Protein AF-0000000080182925 (afdb_homodimer)

Solvent-accessible surface area (backbone atoms only — not comparable to full-atom values): 15993 Å² total; per-residue (Å²): 130,70,78,64,59,47,39,26,53,40,79,43,58,38,89,81,46,64,76,36,62,42,61,90,81,37,83,62,33,29,35,32,77,68,40,35,39,74,90,72,27,29,39,31,33,35,39,37,36,40,54,67,41,69,50,76,51,30,37,26,68,23,38,37,36,37,39,26,68,35,43,28,32,33,37,71,89,51,88,64,70,47,32,54,59,13,38,37,39,31,37,54,72,23,68,52,29,46,32,24,72,27,58,24,34,32,42,34,47,33,31,45,35,41,36,28,52,48,97,84,67,44,77,75,44,74,47,36,58,64,53,50,52,49,50,51,50,52,50,22,62,76,66,75,43,84,75,76,68,47,68,55,65,72,96,131,71,78,63,58,48,38,27,53,39,79,44,58,40,90,80,46,63,75,36,60,41,59,91,80,36,84,61,32,31,34,33,77,67,40,34,40,74,89,72,26,29,41,32,33,34,38,36,36,41,54,68,40,68,51,76,52,30,36,25,67,22,38,37,38,36,39,25,68,34,43,28,30,33,37,73,89,51,86,64,70,46,32,55,60,14,37,37,41,32,39,55,73,23,67,52,30,45,33,23,72,26,59,23,34,34,42,34,47,33,30,47,35,40,37,28,51,48,98,83,66,43,78,74,44,73,45,35,55,65,54,50,52,49,50,52,51,52,50,22,62,75,65,74,43,85,74,78,69,47,70,56,65,74,93

Organism: NCBI:txid722731

Nearest PDB structures (foldseek):
  3ebr-assembly1_A  TM=9.342E-01  e=2.924E-18  Cupriavidus pinatubonensis JMP134
  3cjx-assembly1_A  TM=8.892E-01  e=1.256E-11  Cupriavidus pinatubonensis JMP134
  5bpx-assembly1_A  TM=8.531E-01  e=3.470E-12  Alcaligenes sp.
  3cjx-assembly11_B  TM=8.805E-01  e=3.674E-10  Cupriavidus pinatubonensis JMP134
  3jzv-assembly1_A  TM=5.643E-01  e=6.334E-05  Rhodospirillum rubrum ATCC 11170

Foldseek 3Di:
DPQCVQLPDDDDDPVLFDWFAPPPQDRQKTKTWAAAAPVQQKTKIKMKGAAFDKGAKWAAQAKKKKAWCAAWKDWPVDDDIDGHGDMDIDGGGDITMIHGHHGTMIIMIGTGKIFDADPVRDGPDIDTRVVVVVRQVVVCVVVVHDDDDRHDSRD/DPQCVQLPDDDDDPVLFDWFAPPPQDRQKTKTWAAAAPVQQKTKIKMKGAAFDKGAKWAAQAKKKKAWCAAWKDWPVDDDIDGHGDMDIDGGGDITMIHGHHGTMIIMIGTGKIFDADPVRHGPDIGTRVVVVVRQVVVCVVVVHDDDDRHDSRD

Secondary structure (DSSP, 8-state):
--GGGGGSEEEE-GGGSPPEE-TTT-SSEEEEEEEEETTTTEEEEEEEE-TT-BPPPEEESS-EEEEEEESEEEETT-S--EETT-EEEEPTT-EE-EEESSSEEEEEEEES-EEEE-TT--EEEEE-HHHHHHHHHHHHHHTTPPPP-TT----/--GGGGGSEEEE-GGGSPPEE-TTT-SSEEEEEEEEETTTTEEEEEEEE-TT-BPPPEEESS-EEEEEEESEEEETT-S--EETT-EEEEPTT-EE-EEESSSEEEEEEEES-EEEE-TT--EEEEE-HHHHHHHHHHHHHHTTPPPP-TT----

InterPro domains:
  IPR011051 RmlC-like cupin domain superfamily [SSF51182] (6-136)
  IPR014710 RmlC-like jelly roll fold [G3DSA:2.60.120.10] (2-155)
  IPR025979 ChrR-like cupin domain [PF12973] (15-112)

Sequence (310 aa):
MQVLQELDVNYMKGADNPWIPFTPLTDEVFLKYWKIDPVRAEIIVSMKFNAGLVLPAHYHTGIVVGHTVSGAWRYQENDWISRAGDTVYEVAGSSHTPESLEETEVFFFLVGELLFLDQDNKILWQENHKTSVDRYSAYCAANGITPRDLTSWDAMQVLQELDVNYMKGADNPWIPFTPLTDEVFLKYWKIDPVRAEIIVSMKFNAGLVLPAHYHTGIVVGHTVSGAWRYQENDWISRAGDTVYEVAGSSHTPESLEETEVFFFLVGELLFLDQDNKILWQENHKTSVDRYSAYCAANGITPRDLTSWDA

Radius of gyration: 19.36 Å; Cα contacts (8 Å, |Δi|>4): 756; chains: 2; bounding box: 50×58×42 Å

pLDDT: mean 93.5, std 11.25, range [30.59, 98.94]

Structure (mmCIF, N/CA/C/O backbone):
data_AF-0000000080182925-model_v1
#
loop_
_entity.id
_entity.type
_entity.pdbx_description
1 polymer "2,4'-dihydroxyacetophenone dioxygenase"
#
loop_
_atom_site.group_PDB
_atom_site.id
_atom_site.type_symbol
_atom_site.label_atom_id
_atom_site.label_alt_id
_atom_site.label_comp_id
_atom_site.label_asym_id
_atom_site.label_entity_id
_atom_site.label_seq_id
_atom_site.pdbx_PDB_ins_code
_atom_site.Cartn_x
_atom_site.Cartn_y
_atom_site.Cartn_z
_atom_site.occupancy
_atom_site.B_iso_or_equiv
_atom_site.auth_seq_id
_atom_site.auth_comp_id
_atom_site.auth_asym_id
_atom_site.auth_atom_id
_atom_site.pdbx_PDB_model_num
ATOM 1 N N . MET A 1 1 ? -18.469 -25.594 6.633 1 30.59 1 MET A N 1
ATOM 2 C CA . MET A 1 1 ? -17.188 -24.891 6.547 1 30.59 1 MET A CA 1
ATOM 3 C C . MET A 1 1 ? -17.312 -23.656 5.652 1 30.59 1 MET A C 1
ATOM 5 O O . MET A 1 1 ? -16.312 -23.156 5.137 1 30.59 1 MET A O 1
ATOM 9 N N . GLN A 1 2 ? -18.453 -23.328 5.223 1 42.03 2 GLN A N 1
ATOM 10 C CA . GLN A 1 2 ? -18.922 -22.297 4.309 1 42.03 2 GLN A CA 1
ATOM 11 C C . GLN A 1 2 ? -18.656 -20.906 4.875 1 42.03 2 GLN A C 1
ATOM 13 O O . GLN A 1 2 ? -18.406 -19.953 4.125 1 42.03 2 GLN A O 1
ATOM 18 N N . VAL A 1 3 ? -18.875 -20.781 6.082 1 45.16 3 VAL A N 1
ATOM 19 C CA . VAL A 1 3 ? -19.062 -19.578 6.871 1 45.16 3 VAL A CA 1
ATOM 20 C C . VAL A 1 3 ? -17.781 -18.75 6.863 1 45.16 3 VAL A C 1
ATOM 22 O O . VAL A 1 3 ? -17.828 -17.516 6.867 1 45.16 3 VAL A O 1
ATOM 25 N N . LEU A 1 4 ? -16.531 -19.359 6.848 1 47.81 4 LEU A N 1
ATOM 26 C CA . LEU A 1 4 ? -15.211 -18.781 7.039 1 47.81 4 LEU A CA 1
ATOM 27 C C . LEU A 1 4 ? -14.695 -18.172 5.738 1 47.81 4 LEU A C 1
ATOM 29 O O . LEU A 1 4 ? -13.703 -17.438 5.742 1 47.81 4 LEU A O 1
ATOM 33 N N . GLN A 1 5 ? -15.273 -18.688 4.688 1 53.47 5 GLN A N 1
ATOM 34 C CA . GLN A 1 5 ? -14.805 -18.281 3.369 1 53.47 5 GLN A CA 1
ATOM 35 C C . GLN A 1 5 ? -14.961 -16.766 3.174 1 53.47 5 GLN A C 1
ATOM 37 O O . GLN A 1 5 ? -14.117 -16.125 2.545 1 53.47 5 GLN A O 1
ATOM 42 N N . GLU A 1 6 ? -16.109 -16.281 3.807 1 54.44 6 GLU A N 1
ATOM 43 C CA . GLU A 1 6 ? -16.484 -14.891 3.615 1 54.44 6 GLU A CA 1
ATOM 44 C C . GLU A 1 6 ? -15.484 -13.938 4.254 1 54.44 6 GLU A C 1
ATOM 46 O O . GLU A 1 6 ? -15.367 -12.781 3.85 1 54.44 6 GLU A O 1
ATOM 51 N N . LEU A 1 7 ? -14.625 -14.523 5.035 1 62.09 7 LEU A N 1
ATOM 52 C CA . LEU A 1 7 ? -13.719 -13.648 5.773 1 62.09 7 LEU A CA 1
ATOM 53 C C . LEU A 1 7 ? -12.359 -13.57 5.086 1 62.09 7 LEU A C 1
ATOM 55 O O . LEU A 1 7 ? -11.508 -12.773 5.477 1 62.09 7 LEU A O 1
ATOM 59 N N . ASP A 1 8 ? -12.367 -14.203 3.98 1 81.31 8 ASP A N 1
ATOM 60 C CA . ASP A 1 8 ? -11.023 -14.43 3.467 1 81.31 8 ASP A CA 1
ATOM 61 C C . ASP A 1 8 ? -10.508 -13.211 2.707 1 81.31 8 ASP A C 1
ATOM 63 O O . ASP A 1 8 ? -9.336 -12.852 2.818 1 81.31 8 ASP A O 1
ATOM 67 N N . VAL A 1 9 ? -11.477 -12.539 2.057 1 90.5 9 VAL A N 1
ATOM 68 C CA . VAL A 1 9 ? -11.062 -11.391 1.259 1 90.5 9 VAL A CA 1
ATOM 69 C C . VAL A 1 9 ? -12.062 -10.25 1.438 1 90.5 9 VAL A C 1
ATOM 71 O O . VAL A 1 9 ? -13.266 -10.438 1.264 1 90.5 9 VAL A O 1
ATOM 74 N N . ASN A 1 10 ? -11.617 -9.172 1.868 1 93.31 10 ASN A N 1
ATOM 75 C CA . ASN A 1 10 ? -12.391 -7.934 1.885 1 93.31 10 ASN A CA 1
ATOM 76 C C . ASN A 1 10 ? -12.117 -7.086 0.645 1 93.31 10 ASN A C 1
ATOM 78 O O . ASN A 1 10 ? -11.016 -6.562 0.473 1 93.31 10 ASN A O 1
ATOM 82 N N . TYR A 1 11 ? -13.141 -7.078 -0.196 1 95.31 11 TYR A N 1
ATOM 83 C CA . TYR A 1 11 ? -13.078 -6.203 -1.364 1 95.31 11 TYR A CA 1
ATOM 84 C C . TYR A 1 11 ? -13.75 -4.863 -1.081 1 95.31 11 TYR A C 1
ATOM 86 O O . TYR A 1 11 ? -14.859 -4.82 -0.555 1 95.31 11 TYR A O 1
ATOM 94 N N . MET A 1 12 ? -13.078 -3.779 -1.455 1 96.44 12 MET A N 1
ATOM 95 C CA . MET A 1 12 ? -13.602 -2.432 -1.254 1 96.44 12 MET A CA 1
ATOM 96 C C . MET A 1 12 ? -13.523 -1.621 -2.545 1 96.44 12 MET A C 1
ATOM 98 O O . MET A 1 12 ? -12.438 -1.299 -3.018 1 96.44 12 MET A O 1
ATOM 102 N N . LYS A 1 13 ? -14.688 -1.28 -3.016 1 97.19 13 LYS A N 1
ATOM 103 C CA . LYS A 1 13 ? -14.812 -0.526 -4.258 1 97.19 13 LYS A CA 1
ATOM 104 C C . LYS A 1 13 ? -14.523 0.956 -4.035 1 97.19 13 LYS A C 1
ATOM 106 O O . LYS A 1 13 ? -15.133 1.588 -3.172 1 97.19 13 LYS A O 1
ATOM 111 N N . GLY A 1 14 ? -13.578 1.498 -4.879 1 96.88 14 GLY A N 1
ATOM 112 C CA . GLY A 1 14 ? -13.18 2.889 -4.723 1 96.88 14 GLY A CA 1
ATOM 113 C C . GLY A 1 14 ? -14.328 3.861 -4.91 1 96.88 14 GLY A C 1
ATOM 114 O O . GLY A 1 14 ? -14.477 4.809 -4.133 1 96.88 14 GLY A O 1
ATOM 115 N N . ALA A 1 15 ? -15.086 3.594 -5.832 1 95 15 ALA A N 1
ATOM 116 C CA . ALA A 1 15 ? -16.172 4.512 -6.18 1 95 15 ALA A CA 1
ATOM 117 C C . ALA A 1 15 ? -17.219 4.562 -5.078 1 95 15 ALA A C 1
ATOM 119 O O . ALA A 1 15 ? -17.938 5.562 -4.938 1 95 15 ALA A O 1
ATOM 120 N N . ASP A 1 16 ? -17.359 3.545 -4.262 1 93.81 16 ASP A N 1
ATOM 121 C CA . ASP A 1 16 ? -18.359 3.473 -3.201 1 93.81 16 ASP A CA 1
ATOM 122 C C . ASP A 1 16 ? -17.797 4.035 -1.892 1 93.81 16 ASP A C 1
ATOM 124 O O . ASP A 1 16 ? -18.531 4.164 -0.909 1 93.81 16 ASP A O 1
ATOM 128 N N . ASN A 1 17 ? -16.562 4.266 -1.85 1 95.88 17 ASN A N 1
ATOM 129 C CA . ASN A 1 17 ? -15.898 4.801 -0.67 1 95.88 17 ASN A CA 1
ATOM 130 C C . ASN A 1 17 ? -15.664 6.305 -0.795 1 95.88 17 ASN A C 1
ATOM 132 O O . ASN A 1 17 ? -15.039 6.762 -1.755 1 95.88 17 ASN A O 1
ATOM 136 N N . PRO A 1 18 ? -16.188 7.031 0.161 1 97.44 18 PRO A N 1
ATOM 137 C CA . PRO A 1 18 ? -16.125 8.484 -0.01 1 97.44 18 PRO A CA 1
ATOM 138 C C . PRO A 1 18 ? -14.742 9.055 0.253 1 97.44 18 PRO A C 1
ATOM 140 O O . PRO A 1 18 ? -14 8.523 1.084 1 97.44 18 PRO A O 1
ATOM 143 N N . TRP A 1 19 ? -14.414 10.117 -0.46 1 98.31 19 TRP A N 1
ATOM 144 C CA . TRP A 1 19 ? -13.328 11.023 -0.072 1 98.31 19 TRP A CA 1
ATOM 145 C C . TRP A 1 19 ? -13.773 11.953 1.048 1 98.31 19 TRP A C 1
ATOM 147 O O . TRP A 1 19 ? -14.781 12.664 0.913 1 98.31 19 TRP A O 1
ATOM 157 N N . ILE A 1 20 ? -12.992 11.992 2.064 1 98.38 20 ILE A N 1
ATOM 158 C CA . ILE A 1 20 ? -13.344 12.719 3.277 1 98.38 20 ILE A CA 1
ATOM 159 C C . ILE A 1 20 ? -12.32 13.828 3.521 1 98.38 20 ILE A C 1
ATOM 161 O O . ILE A 1 20 ? -11.117 13.578 3.551 1 98.38 20 ILE A O 1
ATOM 165 N N . PRO A 1 21 ? -12.844 15.023 3.787 1 98.06 21 PRO A N 1
ATOM 166 C CA . PRO A 1 21 ? -11.859 16.062 4.094 1 98.06 21 PRO A CA 1
ATOM 167 C C . PRO A 1 21 ? -11.07 15.773 5.367 1 98.06 21 PRO A C 1
ATOM 169 O O . PRO A 1 21 ? -11.633 15.25 6.34 1 98.06 21 PRO A O 1
ATOM 172 N N . PHE A 1 22 ? -9.789 16.156 5.293 1 97.62 22 PHE A N 1
ATOM 173 C CA . PHE A 1 22 ? -8.898 15.953 6.43 1 97.62 22 PHE A CA 1
ATOM 174 C C . PHE A 1 22 ? -9.125 17.016 7.496 1 97.62 22 PHE A C 1
ATOM 176 O O . PHE A 1 22 ? -8.172 17.656 7.957 1 97.62 22 PHE A O 1
ATOM 183 N N . THR A 1 23 ? -10.297 17.172 7.824 1 93.38 23 THR A N 1
ATOM 184 C CA . THR A 1 23 ? -10.656 18.125 8.859 1 93.38 23 THR A CA 1
ATOM 185 C C . THR A 1 23 ? -10.422 17.547 10.25 1 93.38 23 THR A C 1
ATOM 187 O O . THR A 1 23 ? -10.57 16.328 10.445 1 93.38 23 THR A O 1
ATOM 190 N N . PRO A 1 24 ? -10.07 18.391 11.25 1 90.25 24 PRO A N 1
ATOM 191 C CA . PRO A 1 24 ? -10.016 19.859 11.188 1 90.25 24 PRO A CA 1
ATOM 192 C C . PRO A 1 24 ? -8.672 20.375 10.703 1 90.25 24 PRO A C 1
ATOM 194 O O . PRO A 1 24 ? -8.438 21.594 10.703 1 90.25 24 PRO A O 1
ATOM 197 N N . LEU A 1 25 ? -7.82 19.516 10.281 1 90.94 25 LEU A N 1
ATOM 198 C CA . LEU A 1 25 ? -6.5 20 9.891 1 90.94 25 LEU A CA 1
ATOM 199 C C . LEU A 1 25 ? -6.586 20.875 8.633 1 90.94 25 LEU A C 1
ATOM 201 O O . LEU A 1 25 ? -6.004 21.953 8.586 1 90.94 25 LEU A O 1
ATOM 205 N N . THR A 1 26 ? -7.227 20.453 7.66 1 93.44 26 THR A N 1
ATOM 206 C CA . THR A 1 26 ? -7.406 21.188 6.414 1 93.44 26 THR A CA 1
ATOM 207 C C . THR A 1 26 ? -8.586 20.625 5.621 1 93.44 26 THR A C 1
ATOM 209 O O . THR A 1 26 ? -8.93 19.453 5.762 1 93.44 26 THR A O 1
ATOM 212 N N . ASP A 1 27 ? -9.156 21.453 4.723 1 94.5 27 ASP A N 1
ATOM 213 C CA . ASP A 1 27 ? -10.203 20.984 3.814 1 94.5 27 ASP A CA 1
ATOM 214 C C . ASP A 1 27 ? -9.664 20.844 2.393 1 94.5 27 ASP A C 1
ATOM 216 O O . ASP A 1 27 ? -10.445 20.703 1.443 1 94.5 27 ASP A O 1
ATOM 220 N N . GLU A 1 28 ? -8.367 20.844 2.281 1 96.06 28 GLU A N 1
ATOM 221 C CA . GLU A 1 28 ? -7.73 20.781 0.97 1 96.06 28 GLU A CA 1
ATOM 222 C C . GLU A 1 28 ? -7.059 19.422 0.753 1 96.06 28 GLU A C 1
ATOM 224 O O . GLU A 1 28 ? -6.426 19.203 -0.281 1 96.06 28 GLU A O 1
ATOM 229 N N . VAL A 1 29 ? -7.109 18.625 1.711 1 97.5 29 VAL A N 1
ATOM 230 C CA . VAL A 1 29 ? -6.645 17.25 1.656 1 97.5 29 VAL A CA 1
ATOM 231 C C . VAL A 1 29 ? -7.809 16.297 1.936 1 97.5 29 VAL A C 1
ATOM 233 O O . VAL A 1 29 ? -8.625 16.547 2.82 1 97.5 29 VAL A O 1
ATOM 236 N N . PHE A 1 30 ? -7.863 15.266 1.171 1 98.5 30 PHE A N 1
ATOM 237 C CA . PHE A 1 30 ? -8.961 14.32 1.316 1 98.5 30 PHE A CA 1
ATOM 238 C C . PHE A 1 30 ? -8.43 12.914 1.566 1 98.5 30 PHE A C 1
ATOM 240 O O . PHE A 1 30 ? -7.43 12.508 0.976 1 98.5 30 PHE A O 1
ATOM 247 N N . LEU A 1 31 ? -9.172 12.211 2.395 1 98.62 31 LEU A N 1
ATOM 248 C CA . LEU A 1 31 ? -8.812 10.852 2.779 1 98.62 31 LEU A CA 1
ATOM 249 C C . LEU A 1 31 ? -9.883 9.859 2.342 1 98.62 31 LEU A C 1
ATOM 251 O O . LEU A 1 31 ? -11.078 10.141 2.457 1 98.62 31 LEU A O 1
ATOM 255 N N . LYS A 1 32 ? -9.492 8.82 1.77 1 98.75 32 LYS A N 1
ATOM 256 C CA . LYS A 1 32 ? -10.336 7.648 1.562 1 98.75 32 LYS A CA 1
ATOM 257 C C . LYS A 1 32 ? -9.852 6.465 2.395 1 98.75 32 LYS A C 1
ATOM 259 O O . LYS A 1 32 ? -8.82 5.867 2.092 1 98.75 32 LYS A O 1
ATOM 264 N N . TYR A 1 33 ? -10.625 6.066 3.396 1 98.56 33 TYR A N 1
ATOM 265 C CA . TYR A 1 33 ? -10.234 5.008 4.324 1 98.56 33 TYR A CA 1
ATOM 266 C C . TYR A 1 33 ? -10.617 3.637 3.781 1 98.56 33 TYR A C 1
ATOM 268 O O . TYR A 1 33 ? -11.758 3.428 3.355 1 98.56 33 TYR A O 1
ATOM 276 N N . TRP A 1 34 ? -9.719 2.707 3.902 1 98.12 34 TRP A N 1
ATOM 277 C CA . TRP A 1 34 ? -9.977 1.343 3.451 1 98.12 34 TRP A CA 1
ATOM 278 C C . TRP A 1 34 ? -10.172 0.406 4.637 1 98.12 34 TRP A C 1
ATOM 280 O O . TRP A 1 34 ? -11.234 -0.191 4.797 1 98.12 34 TRP A O 1
ATOM 290 N N . LYS A 1 35 ? -9.141 0.273 5.422 1 97.56 35 LYS A N 1
ATOM 291 C CA . LYS A 1 35 ? -9.18 -0.595 6.594 1 97.56 35 LYS A CA 1
ATOM 292 C C . LYS A 1 35 ? -8.352 -0.012 7.738 1 97.56 35 LYS A C 1
ATOM 294 O O . LYS A 1 35 ? -7.293 0.574 7.508 1 97.56 35 LYS A O 1
ATOM 299 N N . ILE A 1 36 ? -8.859 -0.289 8.93 1 97.75 36 ILE A N 1
ATOM 300 C CA . ILE A 1 36 ? -8.164 0.138 10.141 1 97.75 36 ILE A CA 1
ATOM 301 C C . ILE A 1 36 ? -8.109 -1.017 11.133 1 97.75 36 ILE A C 1
ATOM 303 O O . ILE A 1 36 ? -9.141 -1.606 11.469 1 97.75 36 ILE A O 1
ATOM 307 N N . ASP A 1 37 ? -6.949 -1.369 11.578 1 96.94 37 ASP A N 1
ATOM 308 C CA . ASP A 1 37 ? -6.75 -2.332 12.656 1 96.94 37 ASP A CA 1
ATOM 309 C C . ASP A 1 37 ? -6.352 -1.63 13.953 1 96.94 37 ASP A C 1
ATOM 311 O O . ASP A 1 37 ? -5.203 -1.214 14.109 1 96.94 37 ASP A O 1
ATOM 315 N N . PRO A 1 38 ? -7.258 -1.524 14.898 1 95.81 38 PRO A N 1
ATOM 316 C CA . PRO A 1 38 ? -6.941 -0.784 16.125 1 95.81 38 PRO A CA 1
ATOM 317 C C . PRO A 1 38 ? -5.969 -1.533 17.031 1 95.81 38 PRO A C 1
ATOM 319 O O . PRO A 1 38 ? -5.367 -0.933 17.922 1 95.81 38 PRO A O 1
ATOM 322 N N . VAL A 1 39 ? -5.875 -2.816 16.875 1 95 39 VAL A N 1
ATOM 323 C CA . VAL A 1 39 ? -4.984 -3.607 17.719 1 95 39 VAL A CA 1
ATOM 324 C C . VAL A 1 39 ? -3.535 -3.371 17.312 1 95 39 VAL A C 1
ATOM 326 O O . VAL A 1 39 ? -2.66 -3.184 18.156 1 95 39 VAL A O 1
ATOM 329 N N . ARG A 1 40 ? -3.328 -3.26 16.031 1 94.62 40 ARG A N 1
ATOM 330 C CA . ARG A 1 40 ? -1.977 -3.084 15.516 1 94.62 40 ARG A CA 1
ATOM 331 C C . ARG A 1 40 ? -1.719 -1.629 15.141 1 94.62 40 ARG A C 1
ATOM 333 O O . ARG A 1 40 ? -0.641 -1.292 14.641 1 94.62 40 ARG A O 1
ATOM 340 N N . ALA A 1 41 ? -2.672 -0.796 15.297 1 97.31 41 ALA A N 1
ATOM 341 C CA . ALA A 1 41 ? -2.623 0.619 14.938 1 97.31 41 ALA A CA 1
ATOM 342 C C . ALA A 1 41 ? -2.344 0.797 13.445 1 97.31 41 ALA A C 1
ATOM 344 O O . ALA A 1 41 ? -1.593 1.693 13.055 1 97.31 41 ALA A O 1
ATOM 345 N N . GLU A 1 42 ? -2.814 -0.097 12.664 1 97.81 42 GLU A N 1
ATOM 346 C CA . GLU A 1 42 ? -2.641 -0.046 11.219 1 97.81 42 GLU A CA 1
ATOM 347 C C . GLU A 1 42 ? -3.762 0.748 10.555 1 97.81 42 GLU A C 1
ATOM 349 O O . GLU A 1 42 ? -4.938 0.552 10.867 1 97.81 42 GLU A O 1
ATOM 354 N N . ILE A 1 43 ? -3.387 1.641 9.688 1 98.62 43 ILE A N 1
ATOM 355 C CA . ILE A 1 43 ? -4.34 2.441 8.93 1 98.62 43 ILE A CA 1
ATOM 356 C C . ILE A 1 43 ? -4.02 2.352 7.441 1 98.62 43 ILE A C 1
ATOM 358 O O . ILE A 1 43 ? -2.924 2.715 7.012 1 98.62 43 ILE A O 1
ATOM 362 N N . ILE A 1 44 ? -4.922 1.845 6.656 1 98.75 44 ILE A N 1
ATOM 363 C CA . ILE A 1 44 ? -4.828 1.813 5.199 1 98.75 44 ILE A CA 1
ATOM 364 C C . ILE A 1 44 ? -5.727 2.893 4.602 1 98.75 44 ILE A C 1
ATOM 366 O O . ILE A 1 44 ? -6.945 2.875 4.797 1 98.75 44 ILE A O 1
ATOM 370 N N . VAL A 1 45 ? -5.078 3.787 3.865 1 98.88 45 VAL A N 1
ATOM 371 C CA . VAL A 1 45 ? -5.82 4.98 3.469 1 98.88 45 VAL A CA 1
ATOM 372 C C . VAL A 1 45 ? -5.234 5.551 2.18 1 98.88 45 VAL A C 1
ATOM 374 O O . VAL A 1 45 ? -4.023 5.465 1.951 1 98.88 45 VAL A O 1
ATOM 377 N N . SER A 1 46 ? -6.066 6.016 1.298 1 98.88 46 SER A N 1
ATOM 378 C CA . SER A 1 46 ? -5.629 6.863 0.193 1 98.88 46 SER A CA 1
ATOM 379 C C . SER A 1 46 ? -5.777 8.344 0.538 1 98.88 46 SER A C 1
ATOM 381 O O . SER A 1 46 ? -6.703 8.727 1.257 1 98.88 46 SER A O 1
ATOM 383 N N . MET A 1 47 ? -4.859 9.125 0.045 1 98.62 47 MET A N 1
ATOM 384 C CA . MET A 1 47 ? -4.871 10.57 0.287 1 98.62 47 MET A CA 1
ATOM 385 C C . MET A 1 47 ? -4.77 11.344 -1.023 1 98.62 47 MET A C 1
ATOM 387 O O . MET A 1 47 ? -3.955 11 -1.886 1 98.62 47 MET A O 1
ATOM 391 N N . LYS A 1 48 ? -5.602 12.281 -1.163 1 98.25 48 LYS A N 1
ATOM 392 C CA . LYS A 1 48 ? -5.547 13.227 -2.277 1 98.25 48 LYS A CA 1
ATOM 393 C C . LYS A 1 48 ? -5.16 14.617 -1.799 1 98.25 48 LYS A C 1
ATOM 395 O O . LYS A 1 48 ? -5.738 15.141 -0.841 1 98.25 48 LYS A O 1
ATOM 400 N N . PHE A 1 49 ? -4.195 15.109 -2.496 1 96.06 49 PHE A N 1
ATOM 401 C CA . PHE A 1 49 ? -3.672 16.438 -2.217 1 96.06 49 PHE A CA 1
ATOM 402 C C . PHE A 1 49 ? -3.951 17.391 -3.377 1 96.06 49 PHE A C 1
ATOM 404 O O . PHE A 1 49 ? -3.635 17.078 -4.527 1 96.06 49 PHE A O 1
ATOM 411 N N . ASN A 1 50 ? -4.449 18.594 -3.051 1 96.25 50 ASN A N 1
ATOM 412 C CA . ASN A 1 50 ? -4.48 19.625 -4.078 1 96.25 50 ASN A CA 1
ATOM 413 C C . ASN A 1 50 ? -3.08 20.141 -4.402 1 96.25 50 ASN A C 1
ATOM 415 O O . ASN A 1 50 ? -2.178 20.047 -3.57 1 96.25 50 ASN A O 1
ATOM 419 N N . ALA A 1 51 ? -2.959 20.656 -5.629 1 97.38 51 ALA A N 1
ATOM 420 C CA . ALA A 1 51 ? -1.663 21.188 -6.043 1 97.38 51 ALA A CA 1
ATOM 421 C C . ALA A 1 51 ? -1.241 22.359 -5.156 1 97.38 51 ALA A C 1
ATOM 423 O O . ALA A 1 51 ? -2.062 23.203 -4.809 1 97.38 51 ALA A O 1
ATOM 424 N N . GLY A 1 52 ? 0.027 22.328 -4.723 1 96.94 52 GLY A N 1
ATOM 425 C CA . GLY A 1 52 ? 0.601 23.453 -3.994 1 96.94 52 GLY A CA 1
ATOM 426 C C . GLY A 1 52 ? 0.341 23.391 -2.502 1 96.94 52 GLY A C 1
ATOM 427 O O . GLY A 1 52 ? 0.738 24.281 -1.759 1 96.94 52 GLY A O 1
ATOM 428 N N . LEU A 1 53 ? -0.281 22.359 -2.055 1 96.25 53 LEU A N 1
ATOM 429 C CA . LEU A 1 53 ? -0.614 22.219 -0.641 1 96.25 53 LEU A CA 1
ATOM 430 C C . LEU A 1 53 ? 0.608 21.797 0.165 1 96.25 53 LEU A C 1
ATOM 432 O O . LEU A 1 53 ? 1.408 20.969 -0.298 1 96.25 53 LEU A O 1
ATOM 436 N N . VAL A 1 54 ? 0.713 22.391 1.337 1 95.94 54 VAL A N 1
ATOM 437 C CA . VAL A 1 54 ? 1.723 21.969 2.303 1 95.94 54 VAL A CA 1
ATOM 438 C C . VAL A 1 54 ? 1.049 21.562 3.611 1 95.94 54 VAL A C 1
ATOM 440 O O . VAL A 1 54 ? 0.239 22.312 4.16 1 95.94 54 VAL A O 1
ATOM 443 N N . LEU A 1 55 ? 1.301 20.359 4.074 1 94.69 55 LEU A N 1
ATOM 444 C CA . LEU A 1 55 ? 0.908 19.953 5.422 1 94.69 55 LEU A CA 1
ATOM 445 C C . LEU A 1 55 ? 2.031 20.234 6.418 1 94.69 55 LEU A C 1
ATOM 447 O O . LEU A 1 55 ? 3.207 20.047 6.098 1 94.69 55 LEU A O 1
ATOM 451 N N . PRO A 1 56 ? 1.638 20.656 7.664 1 92.44 56 PRO A N 1
ATOM 452 C CA . PRO A 1 56 ? 2.686 20.875 8.664 1 92.44 56 PRO A CA 1
ATOM 453 C C . PRO A 1 56 ? 3.5 19.625 8.953 1 92.44 56 PRO A C 1
ATOM 455 O O . PRO A 1 56 ? 2.996 18.5 8.805 1 92.44 56 PRO A O 1
ATOM 458 N N . ALA A 1 57 ? 4.723 19.891 9.383 1 93.06 57 ALA A N 1
ATOM 459 C CA . ALA A 1 57 ? 5.586 18.797 9.789 1 93.06 57 ALA A CA 1
ATOM 460 C C . ALA A 1 57 ? 4.945 17.984 10.906 1 93.06 57 ALA A C 1
ATOM 462 O O . ALA A 1 57 ? 4.34 18.547 11.82 1 93.06 57 ALA A O 1
ATOM 463 N N . HIS A 1 58 ? 5.082 16.672 10.844 1 95.25 58 HIS A N 1
ATOM 464 C CA . HIS A 1 58 ? 4.562 15.789 11.891 1 95.25 58 HIS A CA 1
ATOM 465 C C . HIS A 1 58 ? 5.484 14.594 12.117 1 95.25 58 HIS A C 1
ATOM 467 O O . HIS A 1 58 ? 6.25 14.219 11.227 1 95.25 58 HIS A O 1
ATOM 473 N N . TYR A 1 59 ? 5.453 14.094 13.32 1 95.25 59 TYR A N 1
ATOM 474 C CA . TYR A 1 59 ? 6.254 12.969 13.773 1 95.25 59 TYR A CA 1
ATOM 475 C C . TYR A 1 59 ? 5.492 11.656 13.609 1 95.25 59 TYR A C 1
ATOM 477 O O . TYR A 1 59 ? 4.336 11.547 14.016 1 95.25 59 TYR A O 1
ATOM 485 N N . HIS A 1 60 ? 6.148 10.703 12.961 1 96.38 60 HIS A N 1
ATOM 486 C CA . HIS A 1 60 ? 5.566 9.375 12.781 1 96.38 60 HIS A CA 1
ATOM 487 C C . HIS A 1 60 ? 6.047 8.406 13.852 1 96.38 60 HIS A C 1
ATOM 489 O O . HIS A 1 60 ? 7.246 8.141 13.961 1 96.38 60 HIS A O 1
ATOM 495 N N . THR A 1 61 ? 5.113 7.828 14.594 1 97.12 61 THR A N 1
ATOM 496 C CA . THR A 1 61 ? 5.512 6.891 15.633 1 97.12 61 THR A CA 1
ATOM 497 C C . THR A 1 61 ? 5.773 5.508 15.047 1 97.12 61 THR A C 1
ATOM 499 O O . THR A 1 61 ? 6.391 4.656 15.688 1 97.12 61 THR A O 1
ATOM 502 N N . GLY A 1 62 ? 5.297 5.203 13.867 1 96.62 62 GLY A N 1
ATOM 503 C CA . GLY A 1 62 ? 5.523 3.965 13.133 1 96.62 62 GLY A CA 1
ATOM 504 C C . GLY A 1 62 ? 5.883 4.191 11.68 1 96.62 62 GLY A C 1
ATOM 505 O O . GLY A 1 62 ? 6.211 5.309 11.281 1 96.62 62 GLY A O 1
ATOM 506 N N . ILE A 1 63 ? 5.863 3.109 10.914 1 95.94 63 ILE A N 1
ATOM 507 C CA . ILE A 1 63 ? 6.281 3.188 9.516 1 95.94 63 ILE A CA 1
ATOM 508 C C . ILE A 1 63 ? 5.148 3.768 8.672 1 95.94 63 ILE A C 1
ATOM 510 O O . ILE A 1 63 ? 3.98 3.705 9.055 1 95.94 63 ILE A O 1
ATOM 514 N N . VAL A 1 64 ? 5.523 4.324 7.562 1 97.25 64 VAL A N 1
ATOM 515 C CA . VAL A 1 64 ? 4.602 4.734 6.508 1 97.25 64 VAL A CA 1
ATOM 516 C C . VAL A 1 64 ? 5.105 4.23 5.156 1 97.25 64 VAL A C 1
ATOM 518 O O . VAL A 1 64 ? 6.281 4.402 4.824 1 97.25 64 VAL A O 1
ATOM 521 N N . VAL A 1 65 ? 4.273 3.596 4.453 1 98.19 65 VAL A N 1
ATOM 522 C CA . VAL A 1 65 ? 4.527 3.262 3.055 1 98.19 65 VAL A CA 1
ATOM 523 C C . VAL A 1 65 ? 3.551 4.02 2.156 1 98.19 65 VAL A C 1
ATOM 525 O O . VAL A 1 65 ? 2.334 3.926 2.334 1 98.19 65 VAL A O 1
ATOM 528 N N . GLY A 1 66 ? 4.082 4.75 1.218 1 98.56 66 GLY A N 1
ATOM 529 C CA . GLY A 1 66 ? 3.258 5.5 0.286 1 98.56 66 GLY A CA 1
ATOM 530 C C . GLY A 1 66 ? 3.576 5.203 -1.167 1 98.56 66 GLY A C 1
ATOM 531 O O . GLY A 1 66 ? 4.711 5.391 -1.609 1 98.56 66 GLY A O 1
ATOM 532 N N . HIS A 1 67 ? 2.613 4.715 -1.888 1 98.88 67 HIS A N 1
ATOM 533 C CA . HIS A 1 67 ? 2.729 4.52 -3.328 1 98.88 67 HIS A CA 1
ATOM 534 C C . HIS A 1 67 ? 1.994 5.613 -4.094 1 98.88 67 HIS A C 1
ATOM 536 O O . HIS A 1 67 ? 0.782 5.781 -3.936 1 98.88 67 HIS A O 1
ATOM 542 N N . THR A 1 68 ? 2.744 6.336 -4.926 1 98.88 68 THR A N 1
ATOM 543 C CA . THR A 1 68 ? 2.143 7.434 -5.672 1 98.88 68 THR A CA 1
ATOM 544 C C . THR A 1 68 ? 1.335 6.906 -6.855 1 98.88 68 THR A C 1
ATOM 546 O O . THR A 1 68 ? 1.896 6.328 -7.789 1 98.88 68 THR A O 1
ATOM 549 N N . VAL A 1 69 ? 0.062 7.141 -6.766 1 98.62 69 VAL A N 1
ATOM 550 C CA . VAL A 1 69 ? -0.846 6.652 -7.801 1 98.62 69 VAL A CA 1
ATOM 551 C C . VAL A 1 69 ? -0.89 7.648 -8.961 1 98.62 69 VAL A C 1
ATOM 553 O O . VAL A 1 69 ? -0.885 7.254 -10.125 1 98.62 69 VAL A O 1
ATOM 556 N N . SER A 1 70 ? -0.934 8.875 -8.633 1 98.5 70 SER A N 1
ATOM 557 C CA . SER A 1 70 ? -0.929 9.945 -9.625 1 98.5 70 SER A CA 1
ATOM 558 C C . SER A 1 70 ? -0.359 11.234 -9.039 1 98.5 70 SER A C 1
ATOM 560 O O . SER A 1 70 ? -0.328 11.406 -7.816 1 98.5 70 SER A O 1
ATOM 562 N N . GLY A 1 71 ? 0.112 12.133 -9.977 1 98.44 71 GLY A N 1
ATOM 563 C CA . GLY A 1 71 ? 0.591 13.445 -9.578 1 98.44 71 GLY A CA 1
ATOM 564 C C . GLY A 1 71 ? 2.045 13.445 -9.141 1 98.44 71 GLY A C 1
ATOM 565 O O . GLY A 1 71 ? 2.857 12.688 -9.68 1 98.44 71 GLY A O 1
ATOM 566 N N . ALA A 1 72 ? 2.371 14.516 -8.328 1 98.75 72 ALA A N 1
ATOM 567 C CA . ALA A 1 72 ? 3.748 14.727 -7.887 1 98.75 72 ALA A CA 1
ATOM 568 C C . ALA A 1 72 ? 3.791 15.414 -6.527 1 98.75 72 ALA A C 1
ATOM 570 O O . ALA A 1 72 ? 3.074 16.391 -6.293 1 98.75 72 ALA A O 1
ATOM 571 N N . TRP A 1 73 ? 4.613 14.867 -5.648 1 98.62 73 TRP A N 1
ATOM 572 C CA . TRP A 1 73 ? 4.746 15.391 -4.293 1 98.62 73 TRP A CA 1
ATOM 573 C C . TRP A 1 73 ? 6.133 15.094 -3.729 1 98.62 73 TRP A C 1
ATOM 575 O O . TRP A 1 73 ? 6.902 14.336 -4.32 1 98.62 73 TRP A O 1
ATOM 585 N N . ARG A 1 74 ? 6.469 15.742 -2.627 1 97.75 74 ARG A N 1
ATOM 586 C CA . ARG A 1 74 ? 7.75 15.539 -1.958 1 97.75 74 ARG A CA 1
ATOM 587 C C . ARG A 1 74 ? 7.668 15.938 -0.488 1 97.75 74 ARG A C 1
ATOM 589 O O . ARG A 1 74 ? 6.648 16.469 -0.037 1 97.75 74 ARG A O 1
ATOM 596 N N . TYR A 1 75 ? 8.68 15.523 0.211 1 96.31 75 TYR A N 1
ATOM 597 C CA . TYR A 1 75 ? 8.922 16.141 1.507 1 96.31 75 TYR A CA 1
ATOM 598 C C . TYR A 1 75 ? 9.883 17.328 1.373 1 96.31 75 TYR A C 1
ATOM 600 O O . TYR A 1 75 ? 10.906 17.234 0.689 1 96.31 75 TYR A O 1
ATOM 608 N N . GLN A 1 76 ? 9.594 18.344 2.07 1 94.81 76 GLN A N 1
ATOM 609 C CA . GLN A 1 76 ? 10.383 19.562 1.946 1 94.81 76 GLN A CA 1
ATOM 610 C C . GLN A 1 76 ? 11.836 19.328 2.359 1 94.81 76 GLN A C 1
ATOM 612 O O . GLN A 1 76 ? 12.742 20.016 1.898 1 94.81 76 GLN A O 1
ATOM 617 N N . GLU A 1 77 ? 12.031 18.375 3.168 1 92.62 77 GLU A N 1
ATOM 618 C CA . GLU A 1 77 ? 13.352 18.062 3.703 1 92.62 77 GLU A CA 1
ATOM 619 C C . GLU A 1 77 ? 14.203 17.328 2.674 1 92.62 77 GLU A C 1
ATOM 621 O O . GLU A 1 77 ? 15.398 17.109 2.891 1 92.62 77 GLU A O 1
ATOM 626 N N . ASN A 1 78 ? 13.57 16.938 1.546 1 91.69 78 ASN A N 1
ATOM 627 C CA . ASN A 1 78 ? 14.281 16.141 0.556 1 91.69 78 ASN A CA 1
ATOM 628 C C . ASN A 1 78 ? 14.289 16.812 -0.812 1 91.69 78 ASN A C 1
ATOM 630 O O . ASN A 1 78 ? 13.492 17.719 -1.07 1 91.69 78 ASN A O 1
ATOM 634 N N . ASP A 1 79 ? 15.156 16.297 -1.701 1 93.38 79 ASP A N 1
ATOM 635 C CA . ASP A 1 79 ? 15.273 16.891 -3.029 1 93.38 79 ASP A CA 1
ATOM 636 C C . ASP A 1 79 ? 14.57 16.031 -4.078 1 93.38 79 ASP A C 1
ATOM 638 O O . ASP A 1 79 ? 14.344 16.484 -5.203 1 93.38 79 ASP A O 1
ATOM 642 N N . TRP A 1 80 ? 14.219 14.883 -3.682 1 95.31 80 TRP A N 1
ATOM 643 C CA . TRP A 1 80 ? 13.516 14.039 -4.645 1 95.31 80 TRP A CA 1
ATOM 644 C C . TRP A 1 80 ? 12.062 14.469 -4.777 1 95.31 80 TRP A C 1
ATOM 646 O O . TRP A 1 80 ? 11.539 15.188 -3.92 1 95.31 80 TRP A O 1
ATOM 656 N N . ILE A 1 81 ? 11.461 14.164 -5.922 1 98 81 ILE A N 1
ATOM 657 C CA . ILE A 1 81 ? 10.039 14.305 -6.188 1 98 81 ILE A CA 1
ATOM 658 C C . ILE A 1 81 ? 9.43 12.938 -6.508 1 98 81 ILE A C 1
ATOM 660 O O . ILE A 1 81 ? 9.875 12.258 -7.438 1 98 81 ILE A O 1
ATOM 664 N N . SER A 1 82 ? 8.453 12.547 -5.727 1 98.38 82 SER A N 1
ATOM 665 C CA . SER A 1 82 ? 7.75 11.297 -5.996 1 98.38 82 SER A CA 1
ATOM 666 C C . SER A 1 82 ? 6.625 11.492 -7.008 1 98.38 82 SER A C 1
ATOM 668 O O . SER A 1 82 ? 5.773 12.367 -6.832 1 98.38 82 SER A O 1
ATOM 670 N N . ARG A 1 83 ? 6.676 10.695 -8.047 1 98.62 83 ARG A N 1
ATOM 671 C CA . ARG A 1 83 ? 5.676 10.758 -9.102 1 98.62 83 ARG A CA 1
ATOM 672 C C . ARG A 1 83 ? 4.941 9.43 -9.25 1 98.62 83 ARG A C 1
ATOM 674 O O . ARG A 1 83 ? 5.289 8.445 -8.586 1 98.62 83 ARG A O 1
ATOM 681 N N . ALA A 1 84 ? 3.914 9.484 -10.141 1 98.5 84 ALA A N 1
ATOM 682 C CA . ALA A 1 84 ? 3.131 8.266 -10.352 1 98.5 84 ALA A CA 1
ATOM 683 C C . ALA A 1 84 ? 4.039 7.062 -10.578 1 98.5 84 ALA A C 1
ATOM 685 O O . ALA A 1 84 ? 4.945 7.109 -11.414 1 98.5 84 AL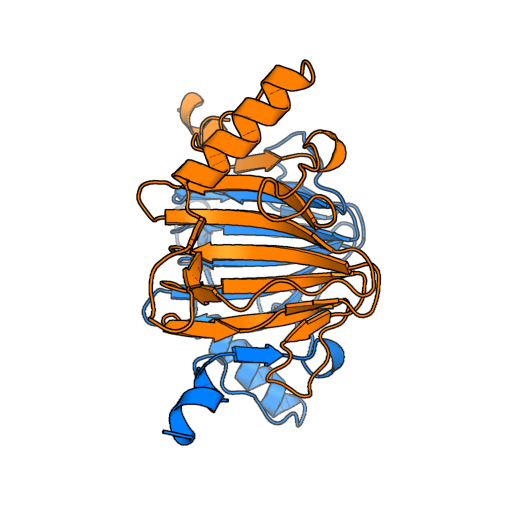A A O 1
ATOM 686 N N . GLY A 1 85 ? 3.799 6.035 -9.711 1 98.19 85 GLY A N 1
ATOM 687 C CA . GLY A 1 85 ? 4.574 4.812 -9.859 1 98.19 85 GLY A CA 1
ATOM 688 C C . GLY A 1 85 ? 5.738 4.727 -8.891 1 98.19 85 GLY A C 1
ATOM 689 O O . GLY A 1 85 ? 6.352 3.666 -8.742 1 98.19 85 GLY A O 1
ATOM 690 N N . ASP A 1 86 ? 6.094 5.836 -8.25 1 98.69 86 ASP A N 1
ATOM 691 C CA . ASP A 1 86 ? 7.148 5.844 -7.242 1 98.69 86 ASP A CA 1
ATOM 692 C C . ASP A 1 86 ? 6.609 5.441 -5.871 1 98.69 86 ASP A C 1
ATOM 694 O O . ASP A 1 86 ? 5.406 5.555 -5.617 1 98.69 86 ASP A O 1
ATOM 698 N N . THR A 1 87 ? 7.531 4.973 -5.012 1 98.31 87 THR A N 1
ATOM 699 C CA . THR A 1 87 ? 7.148 4.562 -3.666 1 98.31 87 THR A CA 1
ATOM 700 C C . THR A 1 87 ? 8.078 5.172 -2.625 1 98.31 87 THR A C 1
ATOM 702 O O . THR A 1 87 ? 9.289 5.289 -2.857 1 98.31 87 THR A O 1
ATOM 705 N N . VAL A 1 88 ? 7.465 5.531 -1.479 1 97.31 88 VAL A N 1
ATOM 706 C CA . VAL A 1 88 ? 8.211 6.094 -0.358 1 97.31 88 VAL A CA 1
ATOM 707 C C . VAL A 1 88 ? 8.008 5.227 0.884 1 97.31 88 VAL A C 1
ATOM 709 O O . VAL A 1 88 ? 6.891 4.789 1.167 1 97.31 88 VAL A O 1
ATOM 712 N N . TYR A 1 89 ? 9.07 4.965 1.567 1 96.5 89 TYR A N 1
ATOM 713 C CA . TYR A 1 89 ? 9.039 4.266 2.848 1 96.5 89 TYR A CA 1
ATOM 714 C C . TYR A 1 89 ? 9.641 5.129 3.951 1 96.5 89 TYR A C 1
ATOM 716 O O . TYR A 1 89 ? 10.805 5.527 3.873 1 96.5 89 TYR A O 1
ATOM 724 N N . GLU A 1 90 ? 8.82 5.402 4.934 1 95 90 GLU A N 1
ATOM 725 C CA . GLU A 1 90 ? 9.281 6.145 6.105 1 95 90 GLU A CA 1
ATOM 726 C C . GLU A 1 90 ? 9.484 5.215 7.301 1 95 90 GLU A C 1
ATOM 728 O O . GLU A 1 90 ? 8.625 4.387 7.605 1 95 90 GLU A O 1
ATOM 733 N N . VAL A 1 91 ? 10.578 5.449 7.977 1 93.88 91 VAL A N 1
ATOM 734 C CA . VAL A 1 91 ? 10.836 4.637 9.156 1 93.88 91 VAL A CA 1
ATOM 735 C C . VAL A 1 91 ? 10.188 5.285 10.383 1 93.88 91 VAL A C 1
ATOM 737 O O . VAL A 1 91 ? 9.922 6.492 10.383 1 93.88 91 VAL A O 1
ATOM 740 N N . ALA A 1 92 ? 9.922 4.461 11.391 1 94.25 92 ALA A N 1
ATOM 741 C CA . ALA A 1 92 ? 9.422 5 12.648 1 94.25 92 ALA A CA 1
ATOM 742 C C . ALA A 1 92 ? 10.383 6.043 13.219 1 94.25 92 ALA A C 1
ATOM 744 O O . ALA A 1 92 ? 11.602 5.891 13.117 1 94.25 92 ALA A O 1
ATOM 745 N N . GLY A 1 93 ? 9.781 7.094 13.852 1 93.5 93 GLY A N 1
ATOM 746 C CA . GLY A 1 93 ? 10.578 8.133 14.484 1 93.5 93 GLY A CA 1
ATOM 747 C C . GLY A 1 93 ? 10.945 9.258 13.547 1 93.5 93 GLY A C 1
ATOM 748 O O . GLY A 1 93 ? 11.609 10.219 13.945 1 93.5 93 GLY A O 1
ATOM 749 N N . SER A 1 94 ? 10.523 9.133 12.312 1 92.94 94 SER A N 1
ATOM 750 C CA . SER A 1 94 ? 10.859 10.156 11.336 1 92.94 94 SER A CA 1
ATOM 751 C C . SER A 1 94 ? 9.859 11.312 11.383 1 92.94 94 SER A C 1
ATOM 753 O O . SER A 1 94 ? 8.734 11.148 11.859 1 92.94 94 SER A O 1
ATOM 755 N N . SER A 1 95 ? 10.312 12.469 10.953 1 92.81 95 SER A N 1
ATOM 756 C CA . SER A 1 95 ? 9.492 13.664 10.805 1 92.81 95 SER A CA 1
ATOM 757 C C . SER A 1 95 ? 9.672 14.297 9.43 1 92.81 95 SER A C 1
ATOM 759 O O . SER A 1 95 ? 10.789 14.367 8.914 1 92.81 95 SER A O 1
ATOM 761 N N . HIS A 1 96 ? 8.555 14.68 8.805 1 92.62 96 HIS A N 1
ATOM 762 C CA . HIS A 1 96 ? 8.656 15.25 7.469 1 92.62 96 HIS A CA 1
ATOM 763 C C . HIS A 1 96 ? 7.508 16.219 7.195 1 92.62 96 HIS A C 1
ATOM 765 O O . HIS A 1 96 ? 6.5 16.203 7.902 1 92.62 96 HIS A O 1
ATOM 771 N N . THR A 1 97 ? 7.758 17.094 6.211 1 94.56 97 THR A N 1
ATOM 772 C CA . THR A 1 97 ? 6.824 18.109 5.754 1 94.56 97 THR A CA 1
ATOM 773 C C . THR A 1 97 ? 6.367 17.828 4.324 1 94.56 97 THR A C 1
ATOM 775 O O . THR A 1 97 ? 6.996 18.281 3.367 1 94.56 97 THR A O 1
ATOM 778 N N . PRO A 1 98 ? 5.188 17.219 4.16 1 96.56 98 PRO A N 1
ATOM 779 C CA . PRO A 1 98 ? 4.77 16.891 2.795 1 96.56 98 PRO A CA 1
ATOM 780 C C . PRO A 1 98 ? 4.238 18.109 2.037 1 96.56 98 PRO A C 1
ATOM 782 O O . PRO A 1 98 ? 3.562 18.953 2.623 1 96.56 98 PRO A O 1
ATOM 785 N N . GLU A 1 99 ? 4.594 18.156 0.81 1 97.81 99 GLU A N 1
ATOM 786 C CA . GLU A 1 99 ? 4.047 19.156 -0.099 1 97.81 99 GLU A CA 1
ATOM 787 C C . GLU A 1 99 ? 3.721 18.547 -1.459 1 97.81 99 GLU A C 1
ATOM 789 O O . GLU A 1 99 ? 4.441 17.672 -1.941 1 97.81 99 GLU A O 1
ATOM 794 N N . SER A 1 100 ? 2.617 19.016 -2.051 1 98.06 100 SER A N 1
ATOM 795 C CA . SER A 1 100 ? 2.213 18.547 -3.377 1 98.06 100 SER A CA 1
ATOM 796 C C . SER A 1 100 ? 2.568 19.578 -4.445 1 98.06 100 SER A C 1
ATOM 798 O O . SER A 1 100 ? 2.365 20.781 -4.254 1 98.06 100 SER A O 1
ATOM 800 N N . LEU A 1 101 ? 3.092 19.156 -5.531 1 98.19 101 LEU A N 1
ATOM 801 C CA . LEU A 1 101 ? 3.422 20 -6.664 1 98.19 101 LEU A CA 1
ATOM 802 C C . LEU A 1 101 ? 2.305 19.984 -7.703 1 98.19 101 LEU A C 1
ATOM 804 O O . LEU A 1 101 ? 2.102 20.969 -8.422 1 98.19 101 LEU A O 1
ATOM 808 N N . GLU A 1 102 ? 1.625 18.906 -7.852 1 98.44 102 GLU A N 1
ATOM 809 C CA . GLU A 1 102 ? 0.435 18.672 -8.664 1 98.44 102 GLU A CA 1
ATOM 810 C C . GLU A 1 102 ? -0.698 18.094 -7.828 1 98.44 102 GLU A C 1
ATOM 812 O O . GLU A 1 102 ? -0.49 17.703 -6.676 1 98.44 102 GLU A O 1
ATOM 817 N N . GLU A 1 103 ? -1.895 18.188 -8.469 1 98.38 103 GLU A N 1
ATOM 818 C CA . GLU A 1 103 ? -2.9 17.328 -7.848 1 98.38 103 GLU A CA 1
ATOM 819 C C . GLU A 1 103 ? -2.402 15.891 -7.727 1 98.38 103 GLU A C 1
ATOM 821 O O . GLU A 1 103 ? -1.945 15.30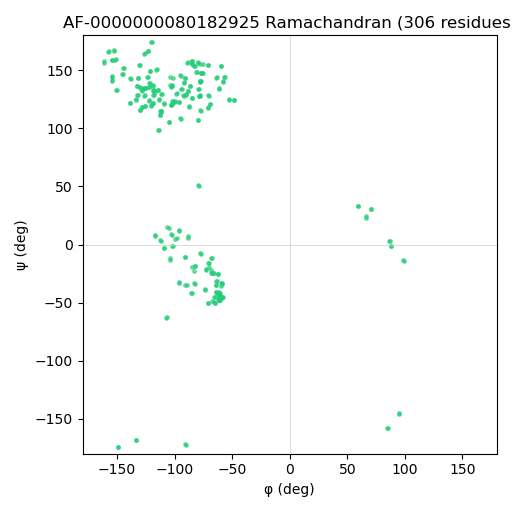5 -8.711 1 98.38 103 GLU A O 1
ATOM 826 N N . THR A 1 104 ? -2.436 15.359 -6.48 1 98.62 104 THR A N 1
ATOM 827 C CA . THR A 1 104 ? -1.72 14.125 -6.199 1 98.62 104 THR A CA 1
ATOM 828 C C . THR A 1 104 ? -2.609 13.148 -5.434 1 98.62 104 THR A C 1
ATOM 830 O O . THR A 1 104 ? -3.342 13.547 -4.527 1 98.62 104 THR A O 1
ATOM 833 N N . GLU A 1 105 ? -2.572 11.859 -5.832 1 98.69 105 GLU A N 1
ATOM 834 C CA . GLU A 1 105 ? -3.158 10.773 -5.055 1 98.69 105 GLU A CA 1
ATOM 835 C C . GLU A 1 105 ? -2.098 9.758 -4.633 1 98.69 105 GLU A C 1
ATOM 837 O O . GLU A 1 105 ? -1.313 9.297 -5.461 1 98.69 105 GLU A O 1
ATOM 842 N N . VAL A 1 106 ? -2.059 9.453 -3.348 1 98.88 106 VAL A N 1
ATOM 843 C CA . VAL A 1 106 ? -1.112 8.484 -2.799 1 98.88 106 VAL A CA 1
ATOM 844 C C . VAL A 1 106 ? -1.864 7.422 -2.006 1 98.88 106 VAL A C 1
ATOM 846 O O . VAL A 1 106 ? -2.779 7.734 -1.242 1 98.88 106 VAL A O 1
ATOM 849 N N . PHE A 1 107 ? -1.537 6.145 -2.193 1 98.94 107 PHE A N 1
ATOM 850 C CA . PHE A 1 107 ? -1.994 5.051 -1.348 1 98.94 107 PHE A CA 1
ATOM 851 C C . PHE A 1 107 ? -1.017 4.805 -0.205 1 98.94 107 PHE A C 1
ATOM 853 O O . PHE A 1 107 ? 0.176 4.59 -0.436 1 98.94 107 PHE A O 1
ATOM 860 N N . PHE A 1 108 ? -1.581 4.766 1.038 1 98.88 108 PHE A N 1
ATOM 861 C CA . PHE A 1 108 ? -0.715 4.652 2.205 1 98.88 108 PHE A CA 1
ATOM 862 C C . PHE A 1 108 ? -1.06 3.406 3.014 1 98.88 108 PHE A C 1
ATOM 864 O O . PHE A 1 108 ? -2.234 3.076 3.186 1 98.88 108 PHE A O 1
ATOM 871 N N . PHE A 1 109 ? -0.091 2.748 3.471 1 98.75 109 PHE A N 1
ATOM 872 C CA . PHE A 1 109 ? -0.124 1.817 4.594 1 98.75 109 PHE A CA 1
ATOM 873 C C . PHE A 1 109 ? 0.668 2.365 5.773 1 98.75 109 PHE A C 1
ATOM 875 O O . PHE A 1 109 ? 1.889 2.521 5.691 1 98.75 109 PHE A O 1
ATOM 882 N N . LEU A 1 110 ? -0.004 2.666 6.855 1 97.94 110 LEU A N 1
ATOM 883 C CA . LEU A 1 110 ? 0.641 3.297 8 1 97.94 110 LEU A CA 1
ATOM 884 C C . LEU A 1 110 ? 0.49 2.438 9.25 1 97.94 110 LEU A C 1
ATOM 886 O O . LEU A 1 110 ? -0.542 1.791 9.445 1 97.94 110 LEU A O 1
ATOM 890 N N . VAL A 1 111 ? 1.494 2.553 10.078 1 97.81 111 VAL A N 1
ATOM 891 C CA . VAL A 1 111 ? 1.415 1.997 11.43 1 97.81 111 VAL A CA 1
ATOM 892 C C . VAL A 1 111 ? 1.715 3.086 12.453 1 97.81 111 VAL A C 1
ATOM 894 O O . VAL A 1 111 ? 2.656 3.865 12.289 1 97.81 111 VAL A O 1
ATOM 897 N N . GLY A 1 112 ? 0.907 3.15 13.477 1 98.06 112 GLY A N 1
ATOM 898 C CA . GLY A 1 112 ? 1.139 4.105 14.547 1 98.06 112 GLY A CA 1
ATOM 899 C C . GLY A 1 112 ? 0.36 5.395 14.375 1 98.06 112 GLY A C 1
ATOM 900 O O . GLY A 1 112 ? -0.823 5.371 14.031 1 98.06 112 GLY A O 1
ATOM 901 N N . GLU A 1 113 ? 1.039 6.492 14.828 1 97.75 113 GLU A N 1
ATOM 902 C CA . GLU A 1 113 ? 0.358 7.785 14.875 1 97.75 113 GLU A CA 1
ATOM 903 C C . GLU A 1 113 ? 1.189 8.875 14.203 1 97.75 113 GLU A C 1
ATOM 905 O O . GLU A 1 113 ? 2.402 8.719 14.039 1 97.75 113 GLU A O 1
ATOM 910 N N . LEU A 1 114 ? 0.46 9.859 13.75 1 97.62 114 LEU A N 1
ATOM 911 C CA . LEU A 1 114 ? 1.078 11.117 13.352 1 97.62 114 LEU A CA 1
ATOM 912 C C . LEU A 1 114 ? 0.892 12.18 14.43 1 97.62 114 LEU A C 1
ATOM 914 O O . LEU A 1 114 ? -0.236 12.469 14.836 1 97.62 114 LEU A O 1
ATOM 918 N N . LEU A 1 115 ? 1.971 12.719 14.883 1 97.12 115 LEU A N 1
ATOM 919 C CA . LEU A 1 115 ? 1.94 13.75 15.914 1 97.12 115 LEU A CA 1
ATOM 920 C C . LEU A 1 115 ? 2.381 15.094 15.344 1 97.12 115 LEU A C 1
ATOM 922 O O . LEU A 1 115 ? 3.52 15.242 14.898 1 97.12 115 LEU A O 1
ATOM 926 N N . PHE A 1 116 ? 1.457 15.969 15.336 1 95 116 PHE A N 1
ATOM 927 C CA . PHE A 1 116 ? 1.786 17.344 14.984 1 95 116 PHE A CA 1
ATOM 928 C C . PHE A 1 116 ? 2.23 18.125 16.219 1 95 116 PHE A C 1
ATOM 930 O O . PHE A 1 116 ? 1.453 18.312 17.156 1 95 116 PHE A O 1
ATOM 937 N N . LEU A 1 117 ? 3.449 18.578 16.141 1 91.69 117 LEU A N 1
ATOM 938 C CA . LEU A 1 117 ? 4.07 19.172 17.312 1 91.69 117 LEU A CA 1
ATOM 939 C C . LEU A 1 117 ? 4.363 20.656 17.094 1 91.69 117 LEU A C 1
ATOM 941 O O . LEU A 1 117 ? 4.605 21.078 15.953 1 91.69 117 LEU A O 1
ATOM 945 N N . ASP A 1 118 ? 4.336 21.359 18.188 1 90.12 118 ASP A N 1
ATOM 946 C CA . ASP A 1 118 ? 4.812 22.734 18.109 1 90.12 118 ASP A CA 1
ATOM 947 C C . ASP A 1 118 ? 6.309 22.812 18.422 1 90.12 118 ASP A C 1
ATOM 949 O O . ASP A 1 118 ? 6.988 21.781 18.484 1 90.12 118 ASP A O 1
ATOM 953 N N . GLN A 1 119 ? 6.82 23.984 18.547 1 88.25 119 GLN A N 1
ATOM 954 C CA . GLN A 1 119 ? 8.25 24.203 18.703 1 88.25 119 GLN A CA 1
ATOM 955 C C . GLN A 1 119 ? 8.75 23.656 20.031 1 88.25 119 GLN A C 1
ATOM 957 O O . GLN A 1 119 ? 9.945 23.375 20.188 1 88.25 119 GLN A O 1
ATOM 962 N N . ASP A 1 120 ? 7.844 23.531 21.047 1 91.75 120 ASP A N 1
ATOM 963 C CA . ASP A 1 120 ? 8.219 23 22.359 1 91.75 120 ASP A CA 1
ATOM 964 C C . ASP A 1 120 ? 7.895 21.516 22.469 1 91.75 120 ASP A C 1
ATOM 966 O O . ASP A 1 120 ? 7.828 20.969 23.578 1 91.75 120 ASP A O 1
ATOM 970 N N . ASN A 1 121 ? 7.582 20.938 21.344 1 87.94 121 ASN A N 1
ATOM 971 C CA . ASN A 1 121 ? 7.262 19.516 21.25 1 87.94 121 ASN A CA 1
ATOM 972 C C . ASN A 1 121 ? 5.961 19.188 21.984 1 87.94 121 ASN A C 1
ATOM 974 O O . ASN A 1 121 ? 5.809 18.094 22.531 1 87.94 121 ASN A O 1
ATOM 978 N N . LYS A 1 122 ? 5.207 20.219 22.078 1 93.31 122 LYS A N 1
ATOM 979 C CA . LYS A 1 122 ? 3.844 19.969 22.531 1 93.31 122 LYS A CA 1
ATOM 980 C C . LYS A 1 122 ? 2.969 19.453 21.391 1 93.31 122 LYS A C 1
ATOM 982 O O . LYS A 1 122 ? 2.99 20.016 20.297 1 93.31 122 LYS A O 1
ATOM 987 N N . ILE A 1 123 ? 2.209 18.391 21.719 1 92.75 123 ILE A N 1
ATOM 988 C CA . ILE A 1 123 ? 1.321 17.844 20.703 1 92.75 123 ILE A CA 1
ATOM 989 C C . ILE A 1 123 ? 0.162 18.812 20.453 1 92.75 123 ILE A C 1
ATOM 991 O O . ILE A 1 123 ? -0.632 19.078 21.344 1 92.75 123 ILE A O 1
ATOM 995 N N . LEU A 1 124 ? 0.088 19.281 19.219 1 93.12 124 LEU A N 1
ATOM 996 C CA . LEU A 1 124 ? -1.005 20.156 18.812 1 93.12 124 LEU A CA 1
ATOM 997 C C . LEU A 1 124 ? -2.168 19.344 18.25 1 93.12 124 LEU A C 1
ATOM 999 O O . LEU A 1 124 ? -3.328 19.734 18.375 1 93.12 124 LEU A O 1
ATOM 1003 N N . TRP A 1 125 ? -1.858 18.312 17.594 1 93.31 125 TRP A N 1
ATOM 1004 C CA . TRP A 1 125 ? -2.838 17.422 17 1 93.31 125 TRP A CA 1
ATOM 1005 C C . TRP A 1 125 ? -2.266 16.016 16.844 1 93.31 125 TRP A C 1
ATOM 1007 O O . TRP A 1 125 ? -1.066 15.852 16.609 1 93.31 125 TRP A O 1
ATOM 1017 N N . GLN A 1 126 ? -3.158 15.055 17.031 1 95.69 126 GLN A N 1
ATOM 1018 C CA . GLN A 1 126 ? -2.777 13.656 16.891 1 95.69 126 GLN A CA 1
ATOM 1019 C C . GLN A 1 126 ? -3.703 12.93 15.914 1 95.69 126 GLN A C 1
ATOM 1021 O O . GLN A 1 126 ? -4.926 13.023 16.031 1 95.69 126 GLN A O 1
ATOM 1026 N N . GLU A 1 127 ? -3.066 12.281 14.969 1 97 127 GLU A N 1
ATOM 1027 C CA . GLU A 1 127 ? -3.812 11.422 14.062 1 97 127 GLU A CA 1
ATOM 1028 C C . GLU A 1 127 ? -3.52 9.953 14.328 1 97 127 GLU A C 1
ATOM 1030 O O . GLU A 1 127 ? -2.359 9.531 14.336 1 97 127 GLU A O 1
ATOM 1035 N N . ASN A 1 128 ? -4.531 9.203 14.625 1 97.62 128 ASN A N 1
ATOM 1036 C CA . ASN A 1 128 ? -4.422 7.77 14.891 1 97.62 128 ASN A CA 1
ATOM 1037 C C . ASN A 1 128 ? -5.688 7.023 14.484 1 97.62 128 ASN A C 1
ATOM 1039 O O . ASN A 1 128 ? -6.559 7.586 13.812 1 97.62 128 ASN A O 1
ATOM 1043 N N . HIS A 1 129 ? -5.723 5.668 14.82 1 97.75 129 HIS A N 1
ATOM 1044 C CA . HIS A 1 129 ? -6.848 4.848 14.391 1 97.75 129 HIS A CA 1
ATOM 1045 C C . HIS A 1 129 ? -8.164 5.395 14.922 1 97.75 129 HIS A C 1
ATOM 1047 O O . HIS A 1 129 ? -9.188 5.355 14.234 1 97.75 129 HIS A O 1
ATOM 1053 N N . LYS A 1 130 ? -8.148 5.984 16.125 1 97.44 130 LYS A N 1
ATOM 1054 C CA . LYS A 1 130 ? -9.375 6.496 16.734 1 97.44 130 LYS A CA 1
ATOM 1055 C C . LYS A 1 130 ? -9.875 7.734 16 1 97.44 130 LYS A C 1
ATOM 1057 O O . LYS A 1 130 ? -11.055 7.824 15.648 1 97.44 130 LYS A O 1
ATOM 1062 N N . THR A 1 131 ? -8.977 8.703 15.797 1 97.62 131 THR A N 1
ATOM 1063 C CA . THR A 1 131 ? -9.383 9.922 15.109 1 97.62 131 THR A CA 1
ATOM 1064 C C . THR A 1 131 ? -9.805 9.625 13.672 1 97.62 131 THR A C 1
ATOM 1066 O O . THR A 1 131 ? -10.68 10.289 13.125 1 97.62 131 THR A O 1
ATOM 1069 N N . SER A 1 132 ? -9.211 8.641 13.07 1 98.06 132 SER A N 1
ATOM 1070 C CA . SER A 1 132 ? -9.562 8.234 11.719 1 98.06 132 SER A CA 1
ATOM 1071 C C . SER A 1 132 ? -10.992 7.688 11.656 1 98.06 132 SER A C 1
ATOM 1073 O O . SER A 1 132 ? -11.781 8.102 10.812 1 98.06 132 SER A O 1
ATOM 1075 N N . VAL A 1 133 ? -11.258 6.77 12.562 1 97.81 133 VAL A N 1
ATOM 1076 C CA . VAL A 1 133 ? -12.594 6.176 12.602 1 97.81 133 VAL A CA 1
ATOM 1077 C C . VAL A 1 133 ? -13.633 7.254 12.914 1 97.81 133 VAL A C 1
ATOM 1079 O O . VAL A 1 133 ? -14.695 7.301 12.297 1 97.81 133 VAL A O 1
ATOM 1082 N N . ASP A 1 134 ? -13.328 8.117 13.836 1 97.75 134 ASP A N 1
ATOM 1083 C CA . ASP A 1 134 ? -14.234 9.188 14.227 1 97.75 134 ASP A CA 1
ATOM 1084 C C . ASP A 1 134 ? -14.523 10.117 13.047 1 97.75 134 ASP A C 1
ATOM 1086 O O . ASP A 1 134 ? -15.68 10.484 12.797 1 97.75 134 ASP A O 1
ATOM 1090 N N . ARG A 1 135 ? -13.5 10.516 12.367 1 98 135 ARG A N 1
ATOM 1091 C CA . ARG A 1 135 ? -13.656 11.406 11.227 1 98 135 ARG A CA 1
ATOM 1092 C C . ARG A 1 135 ? -14.539 10.773 10.156 1 98 135 ARG A C 1
ATOM 1094 O O . ARG A 1 135 ? -15.438 11.43 9.617 1 98 135 ARG A O 1
ATOM 1101 N N . TYR A 1 136 ? -14.289 9.531 9.875 1 98.06 136 TYR A N 1
ATOM 1102 C CA . TYR A 1 136 ? -15.07 8.797 8.883 1 98.06 136 TYR A CA 1
ATOM 1103 C C . TYR A 1 136 ? -16.531 8.711 9.289 1 98.06 136 TYR A C 1
ATOM 1105 O O . TYR A 1 136 ? -17.422 9.016 8.492 1 98.06 136 TYR A O 1
ATOM 1113 N N . SER A 1 137 ? -16.734 8.352 10.492 1 97.88 137 SER A N 1
ATOM 1114 C CA . SER A 1 137 ? -18.094 8.18 10.992 1 97.88 137 SER A CA 1
ATOM 1115 C C . SER A 1 137 ? -18.859 9.5 11.008 1 97.88 137 SER A C 1
ATOM 1117 O O . SER A 1 137 ? -20.031 9.555 10.617 1 97.88 137 SER A O 1
ATOM 1119 N N . ALA A 1 138 ? -18.219 10.516 11.477 1 97.94 138 ALA A N 1
ATOM 1120 C CA . ALA A 1 138 ? -18.844 11.836 11.531 1 97.94 138 ALA A CA 1
ATOM 1121 C C . ALA A 1 138 ? -19.219 12.32 10.133 1 97.94 138 ALA A C 1
ATOM 1123 O O . ALA A 1 138 ? -20.297 12.875 9.93 1 97.94 138 ALA A O 1
ATOM 1124 N N . TYR A 1 139 ? -18.312 12.133 9.227 1 98.25 139 TYR A N 1
ATOM 1125 C CA . TYR A 1 139 ? -18.578 12.547 7.855 1 98.25 139 TYR A CA 1
ATOM 1126 C C . TYR A 1 139 ? -19.781 11.797 7.273 1 98.25 139 TYR A C 1
ATOM 1128 O O . TYR A 1 139 ? -20.656 12.398 6.652 1 98.25 139 TYR A O 1
ATOM 1136 N N . CYS A 1 140 ? -19.797 10.5 7.438 1 98.06 140 CYS A N 1
ATOM 1137 C CA . CYS A 1 140 ? -20.891 9.688 6.922 1 98.06 140 CYS A CA 1
ATOM 1138 C C . CYS A 1 140 ? -22.219 10.141 7.5 1 98.06 140 CYS A C 1
ATOM 1140 O O . CYS A 1 140 ? -23.203 10.305 6.766 1 98.06 140 CYS A O 1
ATOM 1142 N N . ALA A 1 141 ? -22.219 10.352 8.75 1 98.12 141 ALA A N 1
ATOM 1143 C CA . ALA A 1 141 ? -23.438 10.797 9.414 1 98.12 141 ALA A CA 1
ATOM 1144 C C . ALA A 1 141 ? -23.891 12.141 8.859 1 98.12 141 ALA A C 1
ATOM 1146 O O . ALA A 1 141 ? -25.078 12.32 8.562 1 98.12 141 ALA A O 1
ATOM 1147 N N . ALA A 1 142 ? -23.016 13.008 8.695 1 98.06 142 ALA A N 1
ATOM 1148 C CA . ALA A 1 142 ? -23.344 14.359 8.266 1 98.06 142 ALA A CA 1
ATOM 1149 C C . ALA A 1 142 ? -23.812 14.375 6.812 1 98.06 142 ALA A C 1
ATOM 1151 O O . ALA A 1 142 ? -24.516 15.297 6.391 1 98.06 142 ALA A O 1
ATOM 1152 N N . ASN A 1 143 ? -23.5 13.375 6.082 1 97.94 143 ASN A N 1
ATOM 1153 C CA . ASN A 1 143 ? -23.781 13.398 4.652 1 97.94 143 ASN A CA 1
ATOM 1154 C C . ASN A 1 143 ? -24.766 12.297 4.258 1 97.94 143 ASN A C 1
ATOM 1156 O O . ASN A 1 143 ? -24.922 11.992 3.074 1 97.94 143 ASN A O 1
ATOM 1160 N N . GLY A 1 144 ? -25.297 11.633 5.215 1 97.62 144 GLY A N 1
ATOM 1161 C CA . GLY A 1 144 ? -26.312 10.617 4.961 1 97.62 144 GLY A CA 1
ATOM 1162 C C . GLY A 1 144 ? -25.75 9.375 4.285 1 97.62 144 GLY A C 1
ATOM 1163 O O . GLY A 1 144 ? -26.438 8.758 3.461 1 97.62 144 GLY A O 1
ATOM 1164 N N . ILE A 1 145 ? -24.547 9.078 4.547 1 97.19 145 ILE A N 1
ATOM 1165 C CA . ILE A 1 145 ? -23.891 7.895 4.008 1 97.19 145 ILE A CA 1
ATOM 1166 C C . ILE A 1 145 ? -23.922 6.777 5.051 1 97.19 145 ILE A C 1
ATOM 1168 O O . ILE A 1 145 ? -23.594 7.004 6.219 1 97.19 145 ILE A O 1
ATOM 1172 N N . THR A 1 146 ? -24.359 5.605 4.625 1 96.5 146 THR A N 1
ATOM 1173 C CA . THR A 1 146 ? -24.234 4.457 5.516 1 96.5 146 THR A CA 1
ATOM 1174 C C . THR A 1 146 ? -22.766 4.059 5.684 1 96.5 146 THR A C 1
ATOM 1176 O O . THR A 1 146 ? -22.109 3.689 4.711 1 96.5 146 THR A O 1
ATOM 1179 N N . PRO A 1 147 ? -22.312 4.078 6.867 1 95.5 147 PRO A N 1
ATOM 1180 C CA . PRO A 1 147 ? -20.891 3.783 7.055 1 95.5 147 PRO A CA 1
ATOM 1181 C C . PRO A 1 147 ? -20.578 2.293 6.949 1 95.5 147 PRO A C 1
ATOM 1183 O O . PRO A 1 147 ? -21.422 1.456 7.277 1 95.5 147 PRO A O 1
ATOM 1186 N N . ARG A 1 148 ? -19.391 2.018 6.453 1 94.25 148 ARG A N 1
ATOM 1187 C CA . ARG A 1 148 ? -18.797 0.694 6.621 1 94.25 148 ARG A CA 1
ATOM 1188 C C . ARG A 1 148 ? -18.125 0.567 7.977 1 94.25 148 ARG A C 1
ATOM 1190 O O . ARG A 1 148 ? -17.75 1.572 8.586 1 94.25 148 ARG A O 1
ATOM 1197 N N . ASP A 1 149 ? -18.047 -0.667 8.453 1 94.31 149 ASP A N 1
ATOM 1198 C CA . ASP A 1 149 ? -17.172 -0.892 9.594 1 94.31 149 ASP A CA 1
ATOM 1199 C C . ASP A 1 149 ? -15.719 -1.001 9.148 1 94.31 149 ASP A C 1
ATOM 1201 O O . ASP A 1 149 ? -15.305 -2.021 8.586 1 94.31 149 ASP A O 1
ATOM 1205 N N . LEU A 1 150 ? -14.938 -0.029 9.398 1 96.31 150 LEU A N 1
ATOM 1206 C CA . LEU A 1 150 ? -13.547 0.029 8.953 1 96.31 150 LEU A CA 1
ATOM 1207 C C . LEU A 1 150 ? -12.688 -0.98 9.703 1 96.31 150 LEU A C 1
ATOM 1209 O O . LEU A 1 150 ? -11.57 -1.283 9.289 1 96.31 150 LEU A O 1
ATOM 1213 N N . THR A 1 151 ? -13.18 -1.493 10.797 1 94.69 151 THR A N 1
ATOM 1214 C CA . THR A 1 151 ? -12.328 -2.268 11.695 1 94.69 151 THR A CA 1
ATOM 1215 C C . THR A 1 151 ? -12.75 -3.736 11.703 1 94.69 151 THR A C 1
ATOM 1217 O O . THR A 1 151 ? -12.227 -4.531 12.484 1 94.69 151 THR A O 1
ATOM 1220 N N . SER A 1 152 ? -13.719 -4.031 10.852 1 88.38 152 SER A N 1
ATOM 1221 C CA . SER A 1 152 ? -14.18 -5.414 10.805 1 88.38 152 SER A CA 1
ATOM 1222 C C . SER A 1 152 ? -13.648 -6.137 9.57 1 88.38 152 SER A C 1
ATOM 1224 O O . SER A 1 152 ? -13.453 -5.523 8.523 1 88.38 152 SER A O 1
ATOM 1226 N N . TRP A 1 153 ? -13.375 -7.355 9.766 1 80.06 153 TRP A N 1
ATOM 1227 C CA . TRP A 1 153 ? -12.914 -8.195 8.656 1 80.06 153 TRP A CA 1
ATOM 1228 C C . TRP A 1 153 ? -14.039 -9.094 8.156 1 80.06 153 TRP A C 1
ATOM 1230 O O . TRP A 1 153 ? -13.812 -9.969 7.32 1 80.06 153 TRP A O 1
ATOM 1240 N N . ASP A 1 154 ? -15.18 -8.773 8.703 1 66.94 154 ASP A N 1
ATOM 1241 C CA . ASP A 1 154 ? -16.328 -9.555 8.266 1 66.94 154 ASP A CA 1
ATOM 1242 C C . ASP A 1 154 ? -16.703 -9.203 6.824 1 66.94 154 ASP A C 1
ATOM 1244 O O . ASP A 1 154 ? -16.609 -8.047 6.41 1 66.94 154 ASP A O 1
ATOM 1248 N N . ALA A 1 155 ? -16.844 -10.109 5.996 1 55.66 155 ALA A N 1
ATOM 1249 C CA . ALA A 1 155 ? -17.297 -9.883 4.625 1 55.66 155 ALA A CA 1
ATOM 1250 C C . ALA A 1 155 ? -18.781 -9.531 4.594 1 55.66 155 ALA A C 1
ATOM 1252 O O . ALA A 1 155 ? -19.547 -9.969 5.453 1 55.66 155 ALA A O 1
ATOM 1253 N N . MET B 1 1 ? 23.984 15.516 14.695 1 30.62 1 MET B N 1
ATOM 1254 C CA . MET B 1 1 ? 22.703 14.828 14.648 1 30.62 1 MET B CA 1
ATOM 1255 C C . MET B 1 1 ? 22.219 14.664 13.211 1 30.62 1 MET B C 1
ATOM 1257 O O . MET B 1 1 ? 21.016 14.461 12.977 1 30.62 1 MET B O 1
ATOM 1261 N N . GLN B 1 2 ? 22.984 15.008 12.273 1 42.09 2 GLN B N 1
ATOM 1262 C CA . GLN B 1 2 ? 22.828 15.078 10.82 1 42.09 2 GLN B CA 1
ATOM 1263 C C . GLN B 1 2 ? 22.594 13.695 10.227 1 42.09 2 GLN B C 1
ATOM 1265 O O . GLN B 1 2 ? 21.875 13.547 9.234 1 42.09 2 GLN B O 1
ATOM 1270 N N . VAL B 1 3 ? 23.297 12.797 10.734 1 44.81 3 VAL B N 1
ATOM 1271 C CA . VAL B 1 3 ? 23.609 11.477 10.188 1 44.81 3 VAL B CA 1
ATOM 1272 C C . VAL B 1 3 ? 22.328 10.656 10.07 1 44.81 3 VAL B C 1
ATOM 1274 O O . VAL B 1 3 ? 22.188 9.828 9.164 1 44.81 3 VAL B O 1
ATOM 1277 N N . LEU B 1 4 ? 21.312 10.781 11 1 48.41 4 LEU B N 1
ATOM 1278 C CA . LEU B 1 4 ? 20.141 9.93 11.164 1 48.41 4 LEU B CA 1
ATOM 1279 C C . LEU B 1 4 ? 19.016 10.375 10.227 1 48.41 4 LEU B C 1
ATOM 1281 O O . LEU B 1 4 ? 18 9.68 10.102 1 48.41 4 LEU B O 1
ATOM 1285 N N . GLN B 1 5 ? 19.156 11.602 9.789 1 54.03 5 GLN B N 1
ATOM 1286 C CA . GLN B 1 5 ? 18.109 12.188 8.961 1 54.03 5 GLN B CA 1
ATOM 1287 C C . GLN B 1 5 ? 17.906 11.375 7.691 1 54.03 5 GLN B C 1
ATOM 1289 O O . GLN B 1 5 ? 16.766 11.242 7.215 1 54.03 5 GLN B O 1
ATOM 1294 N N . GLU B 1 6 ? 19.094 10.805 7.238 1 54.28 6 GLU B N 1
ATOM 1295 C CA . GLU B 1 6 ? 19.094 10.102 5.961 1 54.28 6 GLU B CA 1
ATOM 1296 C C . GLU B 1 6 ? 18.281 8.82 6.035 1 54.28 6 GLU B C 1
ATOM 1298 O O . GLU B 1 6 ? 17.781 8.328 5.016 1 54.28 6 GLU B O 1
ATOM 1303 N N . LEU B 1 7 ? 17.953 8.469 7.238 1 61.94 7 LEU B N 1
ATOM 1304 C CA . LEU B 1 7 ? 17.281 7.188 7.383 1 61.94 7 LEU B CA 1
ATOM 1305 C C . LEU B 1 7 ? 15.766 7.379 7.484 1 61.94 7 LEU B C 1
ATOM 1307 O O . LEU B 1 7 ? 15.008 6.406 7.461 1 61.94 7 LEU B O 1
ATOM 1311 N N . ASP B 1 8 ? 15.461 8.594 7.305 1 81.12 8 ASP B N 1
ATOM 1312 C CA . ASP B 1 8 ? 14.086 8.875 7.715 1 81.12 8 ASP B CA 1
ATOM 1313 C C . ASP B 1 8 ? 13.094 8.5 6.609 1 81.12 8 ASP B C 1
ATOM 1315 O O . ASP B 1 8 ? 12.023 7.961 6.887 1 81.12 8 ASP B O 1
ATOM 1319 N N . VAL B 1 9 ? 13.586 8.703 5.371 1 90.5 9 VAL B N 1
ATOM 1320 C CA . VAL B 1 9 ? 12.688 8.422 4.254 1 90.5 9 VAL B CA 1
ATOM 1321 C C . VAL B 1 9 ? 13.453 7.707 3.143 1 90.5 9 VAL B C 1
ATOM 1323 O O . VAL B 1 9 ? 14.508 8.18 2.701 1 90.5 9 VAL B O 1
ATOM 1326 N N . ASN B 1 10 ? 13.023 6.586 2.789 1 93.19 10 ASN B N 1
ATOM 1327 C CA . ASN B 1 10 ? 13.508 5.883 1.605 1 93.19 10 ASN B CA 1
ATOM 1328 C C . ASN B 1 10 ? 12.617 6.148 0.395 1 93.19 10 ASN B C 1
ATOM 1330 O O . ASN B 1 10 ? 11.461 5.719 0.361 1 93.19 10 ASN B O 1
ATOM 1334 N N . TYR B 1 11 ? 13.211 6.93 -0.503 1 95.25 11 TYR B N 1
ATOM 1335 C CA . TYR B 1 11 ? 12.531 7.164 -1.771 1 95.25 11 TYR B CA 1
ATOM 1336 C C . TYR B 1 11 ? 13 6.18 -2.834 1 95.25 11 TYR B C 1
ATOM 1338 O O . TYR B 1 11 ? 14.203 5.969 -3.012 1 95.25 11 TYR B O 1
ATOM 1346 N N . MET B 1 12 ? 12.039 5.602 -3.553 1 96.38 12 MET B N 1
ATOM 1347 C CA . MET B 1 12 ? 12.336 4.645 -4.613 1 96.38 12 MET B CA 1
ATOM 1348 C C . MET B 1 12 ? 11.609 5.012 -5.898 1 96.38 12 MET B C 1
ATOM 1350 O O . MET B 1 12 ? 10.383 4.93 -5.969 1 96.38 12 MET B O 1
ATOM 1354 N N . LYS B 1 13 ? 12.406 5.328 -6.879 1 97.12 13 LYS B N 1
ATOM 1355 C CA . LYS B 1 13 ? 11.883 5.734 -8.18 1 97.12 13 LYS B CA 1
ATOM 1356 C C . LYS B 1 13 ? 11.445 4.523 -9 1 97.12 13 LYS B C 1
ATOM 1358 O O . LYS B 1 13 ? 12.227 3.59 -9.203 1 97.12 13 LYS B O 1
ATOM 1363 N N . GLY B 1 14 ? 10.164 4.59 -9.5 1 96.88 14 GLY B N 1
ATOM 1364 C CA . GLY B 1 14 ? 9.617 3.471 -10.25 1 96.88 14 GLY B CA 1
ATOM 1365 C C . GLY B 1 14 ? 10.398 3.158 -11.508 1 96.88 14 GLY B C 1
ATOM 1366 O O . GLY B 1 14 ? 10.68 1.993 -11.797 1 96.88 14 GLY B O 1
ATOM 1367 N N . ALA B 1 15 ? 10.773 4.148 -12.141 1 94.94 15 ALA B N 1
ATOM 1368 C CA . ALA B 1 15 ? 11.438 3.977 -13.43 1 94.94 15 ALA B CA 1
ATOM 1369 C C . ALA B 1 15 ? 12.812 3.34 -13.258 1 94.94 15 ALA B C 1
ATOM 1371 O O . ALA B 1 15 ? 13.328 2.697 -14.18 1 94.94 15 ALA B O 1
ATOM 1372 N N . ASP B 1 16 ? 13.438 3.463 -12.117 1 93.75 16 ASP B N 1
ATOM 1373 C CA . ASP B 1 16 ? 14.773 2.934 -11.859 1 93.75 16 ASP B CA 1
ATOM 1374 C C . ASP B 1 16 ? 14.703 1.518 -11.289 1 93.75 16 ASP B C 1
ATOM 1376 O O . ASP B 1 16 ? 15.734 0.862 -11.117 1 93.75 16 ASP B O 1
ATOM 1380 N N . ASN B 1 17 ? 13.57 1.098 -10.938 1 95.94 17 ASN B N 1
ATOM 1381 C CA . ASN B 1 17 ? 13.344 -0.233 -10.383 1 95.94 17 ASN B CA 1
ATOM 1382 C C . ASN B 1 17 ? 12.805 -1.196 -11.438 1 95.94 17 ASN B C 1
ATOM 1384 O O . ASN B 1 17 ? 11.781 -0.925 -12.07 1 95.94 17 ASN B O 1
ATOM 1388 N N . PRO B 1 18 ? 13.516 -2.279 -11.617 1 97.5 18 PRO B N 1
ATOM 1389 C CA . PRO B 1 18 ? 13.133 -3.146 -12.734 1 97.5 18 PRO B CA 1
ATOM 1390 C C . PRO B 1 18 ? 11.883 -3.971 -12.438 1 97.5 18 PRO B C 1
ATOM 1392 O O . PRO B 1 18 ? 11.641 -4.344 -11.289 1 97.5 18 PRO B O 1
ATOM 1395 N N . TRP B 1 19 ? 11.109 -4.23 -13.484 1 98.31 19 TRP B N 1
ATOM 1396 C CA . TRP B 1 19 ? 10.133 -5.312 -13.477 1 98.31 19 TRP B CA 1
ATOM 1397 C C . TRP B 1 19 ? 10.812 -6.664 -13.688 1 98.31 19 TRP B C 1
ATOM 1399 O O . TRP B 1 19 ? 11.523 -6.863 -14.672 1 98.31 19 TRP B O 1
ATOM 1409 N N . ILE B 1 20 ? 10.508 -7.551 -12.805 1 98.38 20 ILE B N 1
ATOM 1410 C CA . ILE B 1 20 ? 11.172 -8.852 -12.773 1 98.38 20 ILE B CA 1
ATOM 1411 C C . ILE B 1 20 ? 10.156 -9.961 -13.023 1 98.38 20 ILE B C 1
ATOM 1413 O O . ILE B 1 20 ? 9.133 -10.031 -12.336 1 98.38 20 ILE B O 1
ATOM 1417 N N . PRO B 1 21 ? 10.508 -10.852 -13.938 1 98.12 21 PRO B N 1
ATOM 1418 C CA . PRO B 1 21 ? 9.562 -11.953 -14.109 1 98.12 21 PRO B CA 1
ATOM 1419 C C . PRO B 1 21 ? 9.414 -12.812 -12.859 1 98.12 21 PRO B C 1
ATOM 1421 O O . PRO B 1 21 ? 10.398 -13.062 -12.156 1 98.12 21 PRO B O 1
ATOM 1424 N N . PHE B 1 22 ? 8.164 -13.25 -12.68 1 97.69 22 PHE B N 1
ATOM 1425 C CA . PHE B 1 22 ? 7.855 -14.086 -11.523 1 97.69 22 PHE B CA 1
ATOM 1426 C C . PHE B 1 22 ? 8.289 -15.531 -11.773 1 97.69 22 PHE B C 1
ATOM 1428 O O . PHE B 1 22 ? 7.504 -16.453 -11.578 1 97.69 22 PHE B O 1
ATOM 1435 N N . THR B 1 23 ? 9.453 -15.641 -12.156 1 93.31 23 THR B N 1
ATOM 1436 C CA . THR B 1 23 ? 10.016 -16.969 -12.398 1 93.31 23 THR B CA 1
ATOM 1437 C C . THR B 1 23 ? 10.469 -17.609 -11.094 1 93.31 23 THR B C 1
ATOM 1439 O O . THR B 1 23 ? 10.898 -16.906 -10.172 1 93.31 23 THR B O 1
ATOM 1442 N N . PRO B 1 24 ? 10.391 -18.953 -11.008 1 90.06 24 PRO B N 1
ATOM 1443 C CA . PRO B 1 24 ? 10.055 -19.906 -12.062 1 90.06 24 PRO B CA 1
ATOM 1444 C C . PRO B 1 24 ? 8.555 -20.156 -12.18 1 90.06 24 PRO B C 1
ATOM 1446 O O . PRO B 1 24 ? 8.125 -21.016 -12.961 1 90.06 24 PRO B O 1
ATOM 1449 N N . LEU B 1 25 ? 7.77 -19.453 -11.453 1 90.94 25 LEU B N 1
ATOM 1450 C CA . LEU B 1 25 ? 6.336 -19.719 -11.492 1 90.94 25 LEU B CA 1
ATOM 1451 C C . LEU B 1 25 ? 5.762 -19.391 -12.867 1 90.94 25 LEU B C 1
ATOM 1453 O O . LEU B 1 25 ? 5.023 -20.203 -13.438 1 90.94 25 LEU B O 1
ATOM 1457 N N . THR B 1 26 ? 6.02 -18.297 -13.375 1 93.44 26 THR B N 1
ATOM 1458 C CA . THR B 1 26 ? 5.551 -17.859 -14.688 1 93.44 26 THR B CA 1
ATOM 1459 C C . THR B 1 26 ? 6.391 -16.703 -15.211 1 93.44 26 THR B C 1
ATOM 1461 O O . THR B 1 26 ? 6.965 -15.938 -14.43 1 93.44 26 THR B O 1
ATOM 1464 N N . ASP B 1 27 ? 6.414 -16.516 -16.547 1 94.44 27 ASP B N 1
ATOM 1465 C CA . ASP B 1 27 ? 7.07 -15.352 -17.156 1 94.44 27 ASP B CA 1
ATOM 1466 C C . ASP B 1 27 ? 6.043 -14.336 -17.641 1 94.44 27 ASP B C 1
ATOM 1468 O O . ASP B 1 27 ? 6.379 -13.422 -18.391 1 94.44 27 ASP B O 1
ATOM 1472 N N . GLU B 1 28 ? 4.82 -14.5 -17.188 1 96.06 28 GLU B N 1
ATOM 1473 C CA . GLU B 1 28 ? 3.734 -13.633 -17.625 1 96.06 28 GLU B CA 1
ATOM 1474 C C . GLU B 1 28 ? 3.291 -12.695 -16.516 1 96.06 28 GLU B C 1
ATOM 1476 O O . GLU B 1 28 ? 2.35 -11.914 -16.688 1 96.06 28 GLU B O 1
ATOM 1481 N N . VAL B 1 29 ? 3.863 -12.836 -15.414 1 97.56 29 VAL B N 1
ATOM 1482 C CA . VAL B 1 29 ? 3.678 -11.953 -14.266 1 97.56 29 VAL B CA 1
ATOM 1483 C C . VAL B 1 29 ? 5.008 -11.305 -13.891 1 97.56 29 VAL B C 1
ATOM 1485 O O . VAL B 1 29 ? 6.051 -11.961 -13.898 1 97.56 29 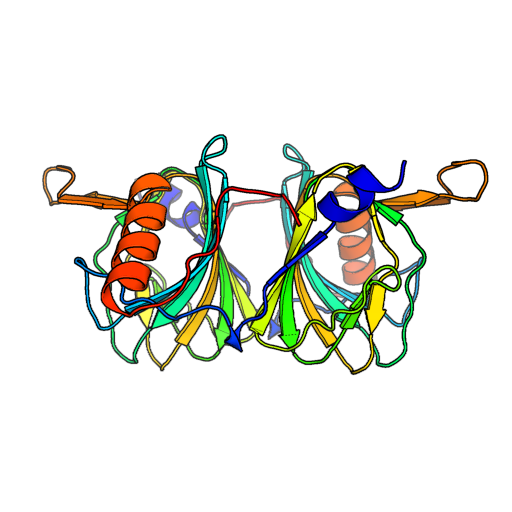VAL B O 1
ATOM 1488 N N . PHE B 1 30 ? 4.949 -10.039 -13.617 1 98.56 30 PHE B N 1
ATOM 1489 C CA . PHE B 1 30 ? 6.168 -9.305 -13.297 1 98.56 30 PHE B CA 1
ATOM 1490 C C . PHE B 1 30 ? 6.047 -8.633 -11.93 1 98.56 30 PHE B C 1
ATOM 1492 O O . PHE B 1 30 ? 4.984 -8.117 -11.578 1 98.56 30 PHE B O 1
ATOM 1499 N N . LEU B 1 31 ? 7.176 -8.617 -11.25 1 98.62 31 LEU B N 1
ATOM 1500 C CA . LEU B 1 31 ? 7.25 -8.047 -9.914 1 98.62 31 LEU B CA 1
ATOM 1501 C C . LEU B 1 31 ? 8.219 -6.867 -9.875 1 98.62 31 LEU B C 1
ATOM 1503 O O . LEU B 1 31 ? 9.289 -6.922 -10.484 1 98.62 31 LEU B O 1
ATOM 1507 N N . LYS B 1 32 ? 7.828 -5.832 -9.305 1 98.75 32 LYS B N 1
ATOM 1508 C CA . LYS B 1 32 ? 8.719 -4.742 -8.93 1 98.75 32 LYS B CA 1
ATOM 1509 C C . LYS B 1 32 ? 8.836 -4.629 -7.41 1 98.75 32 LYS B C 1
ATOM 1511 O O . LYS B 1 32 ? 7.891 -4.195 -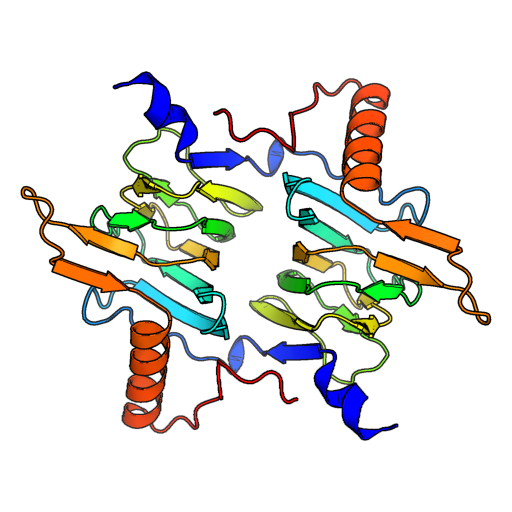6.742 1 98.75 32 LYS B O 1
ATOM 1516 N N . TYR B 1 33 ? 9.992 -4.945 -6.855 1 98.56 33 TYR B N 1
ATOM 1517 C CA . TYR B 1 33 ? 10.195 -4.969 -5.414 1 98.56 33 TYR B CA 1
ATOM 1518 C C . TYR B 1 33 ? 10.578 -3.59 -4.895 1 98.56 33 TYR B C 1
ATOM 1520 O O . TYR B 1 33 ? 11.469 -2.938 -5.438 1 98.56 33 TYR B O 1
ATOM 1528 N N . TRP B 1 34 ? 9.984 -3.207 -3.807 1 98.12 34 TRP B N 1
ATOM 1529 C CA . TRP B 1 34 ? 10.281 -1.92 -3.188 1 98.12 34 TRP B CA 1
ATOM 1530 C C . TRP B 1 34 ? 11.102 -2.104 -1.916 1 98.12 34 TRP B C 1
ATOM 1532 O O . TRP B 1 34 ? 1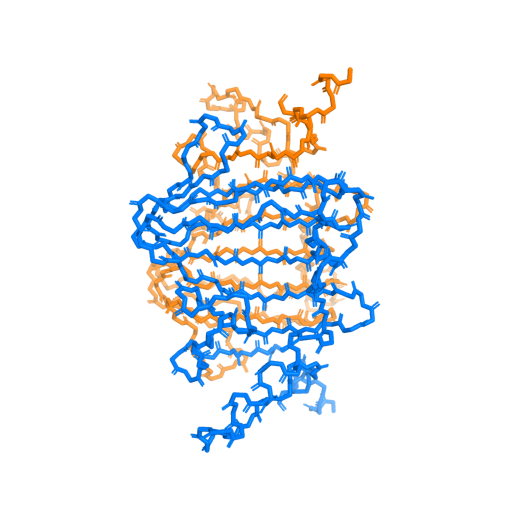2.234 -1.619 -1.823 1 98.12 34 TRP B O 1
ATOM 1542 N N . LYS B 1 35 ? 10.516 -2.768 -0.968 1 97.56 35 LYS B N 1
ATOM 1543 C CA . LYS B 1 35 ? 11.18 -3.02 0.309 1 97.56 35 LYS B CA 1
ATOM 1544 C C . LYS B 1 35 ? 10.781 -4.379 0.874 1 97.56 35 LYS B C 1
ATOM 1546 O O . LYS B 1 35 ? 9.633 -4.805 0.739 1 97.56 35 LYS B O 1
ATOM 1551 N N . ILE B 1 36 ? 11.758 -4.965 1.562 1 97.69 36 ILE B N 1
ATOM 1552 C CA . ILE B 1 36 ? 11.539 -6.242 2.227 1 97.69 36 ILE B CA 1
ATOM 1553 C C . ILE B 1 36 ? 12.094 -6.191 3.646 1 97.69 36 ILE B C 1
ATOM 1555 O O . ILE B 1 36 ? 13.266 -5.84 3.85 1 97.69 36 ILE B O 1
ATOM 1559 N N . ASP B 1 37 ? 11.297 -6.477 4.602 1 96.88 37 ASP B N 1
ATOM 1560 C CA . ASP B 1 37 ? 11.727 -6.641 5.988 1 96.88 37 ASP B CA 1
ATOM 1561 C C . ASP B 1 37 ? 11.758 -8.109 6.383 1 96.88 37 ASP B C 1
ATOM 1563 O O . ASP B 1 37 ? 10.711 -8.719 6.637 1 96.88 37 ASP B O 1
ATOM 1567 N N . PRO B 1 38 ? 12.93 -8.703 6.488 1 95.75 38 PRO B N 1
ATOM 1568 C CA . PRO B 1 38 ? 12.992 -10.133 6.785 1 95.75 38 PRO B CA 1
ATOM 1569 C C . PRO B 1 38 ? 12.617 -10.461 8.227 1 95.75 38 PRO B C 1
ATOM 1571 O O . PRO B 1 38 ? 12.312 -11.609 8.547 1 95.75 38 PRO B O 1
ATOM 1574 N N . VAL B 1 39 ? 12.711 -9.516 9.102 1 94.88 39 VAL B N 1
ATOM 1575 C CA . VAL B 1 39 ? 12.391 -9.742 10.508 1 94.88 39 VAL B CA 1
ATOM 1576 C C . VAL B 1 39 ? 10.875 -9.859 10.672 1 94.88 39 VAL B C 1
ATOM 1578 O O . VAL B 1 39 ? 10.391 -10.75 11.375 1 94.88 39 VAL B O 1
ATOM 1581 N N . ARG B 1 40 ? 10.164 -9.062 9.969 1 94.5 40 ARG B N 1
ATOM 1582 C CA . ARG B 1 40 ? 8.711 -9.047 10.078 1 94.5 40 ARG B CA 1
ATOM 1583 C C . ARG B 1 40 ? 8.062 -9.805 8.93 1 94.5 40 ARG B C 1
ATOM 1585 O O . ARG B 1 40 ? 6.836 -9.875 8.836 1 94.5 40 ARG B O 1
ATOM 1592 N N . ALA B 1 41 ? 8.828 -10.312 8.031 1 97.31 41 ALA B N 1
ATOM 1593 C CA . ALA B 1 41 ? 8.383 -11.016 6.828 1 97.31 41 ALA B CA 1
ATOM 1594 C C . ALA B 1 41 ? 7.5 -10.125 5.965 1 97.31 41 ALA B C 1
ATOM 1596 O O . ALA B 1 41 ? 6.508 -10.578 5.395 1 97.31 41 ALA B O 1
ATOM 1597 N N . GLU B 1 42 ? 7.777 -8.875 5.969 1 97.81 42 GLU B N 1
ATOM 1598 C CA . GLU B 1 42 ? 7.035 -7.902 5.176 1 97.81 42 GLU B CA 1
ATOM 1599 C C . GLU B 1 42 ? 7.633 -7.754 3.779 1 97.81 42 GLU B C 1
ATOM 1601 O O . GLU B 1 42 ? 8.852 -7.637 3.629 1 97.81 42 GLU B O 1
ATOM 1606 N N . ILE B 1 43 ? 6.797 -7.797 2.795 1 98.62 43 ILE B N 1
ATOM 1607 C CA . ILE B 1 43 ? 7.207 -7.617 1.406 1 98.62 43 ILE B CA 1
ATOM 1608 C C . ILE B 1 43 ? 6.336 -6.547 0.748 1 98.62 43 ILE B C 1
ATOM 1610 O O . ILE B 1 43 ? 5.113 -6.684 0.683 1 98.62 43 ILE B O 1
ATOM 1614 N N . ILE B 1 44 ? 6.926 -5.473 0.302 1 98.75 44 ILE B N 1
ATOM 1615 C CA . ILE B 1 44 ? 6.266 -4.426 -0.468 1 98.75 44 ILE B CA 1
ATOM 1616 C C . ILE B 1 44 ? 6.641 -4.555 -1.943 1 98.75 44 ILE B C 1
ATOM 1618 O O . ILE B 1 44 ? 7.816 -4.465 -2.303 1 98.75 44 ILE B O 1
ATOM 1622 N N . VAL B 1 45 ? 5.602 -4.746 -2.75 1 98.88 45 VAL B N 1
ATOM 1623 C CA . VAL B 1 45 ? 5.895 -5.125 -4.129 1 98.88 45 VAL B CA 1
ATOM 1624 C C . VAL B 1 45 ? 4.746 -4.695 -5.039 1 98.88 45 VAL B C 1
ATOM 1626 O O . VAL B 1 45 ? 3.586 -4.695 -4.625 1 98.88 45 VAL B O 1
ATOM 1629 N N . SER B 1 46 ? 5.062 -4.23 -6.211 1 98.88 46 SER B N 1
ATOM 1630 C CA . SER B 1 46 ? 4.07 -4.09 -7.273 1 98.88 46 SER B CA 1
ATOM 1631 C C . SER B 1 46 ? 4.078 -5.305 -8.195 1 98.88 46 SER B C 1
ATOM 1633 O O . SER B 1 46 ? 5.129 -5.898 -8.445 1 98.88 46 SER B O 1
ATOM 1635 N N . MET B 1 47 ? 2.912 -5.637 -8.672 1 98.62 47 MET B N 1
ATOM 1636 C CA . MET B 1 47 ? 2.758 -6.777 -9.57 1 98.62 47 MET B CA 1
ATOM 1637 C C . MET B 1 47 ? 2.004 -6.379 -10.836 1 98.62 47 MET B C 1
ATOM 1639 O O . MET B 1 47 ? 0.991 -5.68 -10.758 1 98.62 47 MET B O 1
ATOM 1643 N N . LYS B 1 48 ? 2.529 -6.777 -11.922 1 98.25 48 LYS B N 1
ATOM 1644 C CA . LYS B 1 48 ? 1.866 -6.629 -13.211 1 98.25 48 LYS B CA 1
ATOM 1645 C C . LYS B 1 48 ? 1.453 -7.984 -13.781 1 98.25 48 LYS B C 1
ATOM 1647 O O . LYS B 1 48 ? 2.26 -8.914 -13.828 1 98.25 48 LYS B O 1
ATOM 1652 N N . PHE B 1 49 ? 0.218 -7.984 -14.148 1 96.12 49 PHE B N 1
ATOM 1653 C CA . PHE B 1 49 ? -0.381 -9.18 -14.734 1 96.12 49 PHE B CA 1
ATOM 1654 C C . PHE B 1 49 ? -0.77 -8.938 -16.188 1 96.12 49 PHE B C 1
ATOM 1656 O O . PHE B 1 49 ? -1.46 -7.961 -16.5 1 96.12 49 PHE B O 1
ATOM 1663 N N . ASN B 1 50 ? -0.4 -9.891 -17.062 1 96.31 50 ASN B N 1
ATOM 1664 C CA . ASN B 1 50 ? -0.968 -9.844 -18.406 1 96.31 50 ASN B CA 1
ATOM 1665 C C . ASN B 1 50 ? -2.449 -10.211 -18.406 1 96.31 50 ASN B C 1
ATOM 1667 O O . ASN B 1 50 ? -2.914 -10.922 -17.516 1 96.31 50 ASN B O 1
ATOM 1671 N N . ALA B 1 51 ? -3.141 -9.695 -19.438 1 97.44 51 ALA B N 1
ATOM 1672 C CA . ALA B 1 51 ? -4.566 -9.992 -19.531 1 97.44 51 ALA B CA 1
ATOM 1673 C C . ALA B 1 51 ? -4.801 -11.492 -19.688 1 97.44 51 ALA B C 1
ATOM 1675 O O . ALA B 1 51 ? -4.082 -12.164 -20.438 1 97.44 51 ALA B O 1
ATOM 1676 N N . GLY B 1 52 ? -5.762 -12.016 -18.922 1 96.94 52 GLY B N 1
ATOM 1677 C CA . GLY B 1 52 ? -6.191 -13.398 -19.078 1 96.94 52 GLY B CA 1
ATOM 1678 C C . GLY B 1 52 ? -5.352 -14.375 -18.281 1 96.94 52 GLY B C 1
ATOM 1679 O O . GLY B 1 52 ? -5.586 -15.586 -18.328 1 96.94 52 GLY B O 1
ATOM 1680 N N . LEU B 1 53 ? -4.434 -13.891 -17.547 1 96.25 53 LEU B N 1
ATOM 1681 C CA . LEU B 1 53 ? -3.545 -14.742 -16.766 1 96.25 53 LEU B CA 1
ATOM 1682 C C . LEU B 1 53 ? -4.254 -15.258 -15.516 1 96.25 53 LEU B C 1
ATOM 1684 O O . LEU B 1 53 ? -5.016 -14.531 -14.883 1 96.25 53 LEU B O 1
ATOM 1688 N N . VAL B 1 54 ? -3.979 -16.516 -15.227 1 96.12 54 VAL B N 1
ATOM 1689 C CA . VAL B 1 54 ? -4.426 -17.125 -13.977 1 96.12 54 VAL B CA 1
ATOM 1690 C C . VAL B 1 54 ? -3.225 -17.656 -13.203 1 96.12 54 VAL B C 1
ATOM 1692 O O . VAL B 1 54 ? -2.412 -18.406 -13.75 1 96.12 54 VAL B O 1
ATOM 1695 N N . LEU B 1 55 ? -3.049 -17.219 -11.977 1 94.81 55 LEU B N 1
ATOM 1696 C CA . LEU B 1 55 ? -2.084 -17.844 -11.07 1 94.81 55 LEU B CA 1
ATOM 1697 C C . LEU B 1 55 ? -2.742 -18.953 -10.25 1 94.81 55 LEU B C 1
ATOM 1699 O O . LEU B 1 55 ? -3.893 -18.812 -9.828 1 94.81 55 LEU B O 1
ATOM 1703 N N . PRO B 1 56 ? -1.96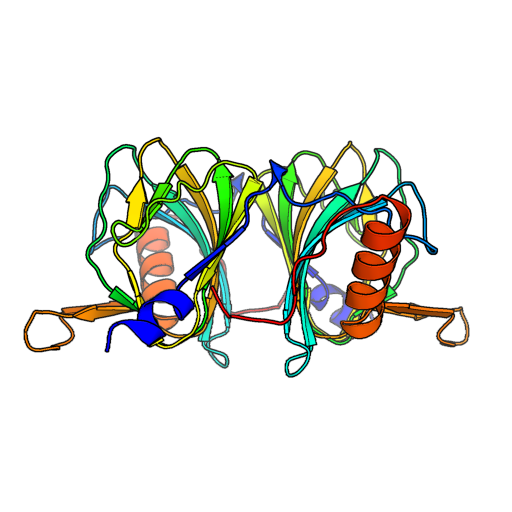9 -20.047 -10.008 1 92.69 56 PRO B N 1
ATOM 1704 C CA . PRO B 1 56 ? -2.551 -21.109 -9.18 1 92.69 56 PRO B CA 1
ATOM 1705 C C . PRO B 1 56 ? -2.936 -20.625 -7.781 1 92.69 56 PRO B C 1
ATOM 1707 O O . PRO B 1 56 ? -2.338 -19.672 -7.27 1 92.69 56 PRO B O 1
ATOM 1710 N N . ALA B 1 57 ? -3.916 -21.344 -7.254 1 93.25 57 ALA B N 1
ATOM 1711 C CA . ALA B 1 57 ? -4.332 -21.047 -5.887 1 93.25 57 ALA B CA 1
ATOM 1712 C C . ALA B 1 57 ? -3.162 -21.188 -4.914 1 93.25 57 ALA B C 1
ATOM 1714 O O . ALA B 1 57 ? -2.355 -22.109 -5.035 1 93.25 57 ALA B O 1
ATOM 1715 N N . HIS B 1 58 ? -3.078 -20.281 -3.941 1 95.38 58 HIS B N 1
ATOM 1716 C CA . HIS B 1 58 ? -2.037 -20.344 -2.924 1 95.38 58 HIS B CA 1
ATOM 1717 C C . HIS B 1 58 ? -2.559 -19.859 -1.571 1 95.38 58 HIS B C 1
ATOM 1719 O O . HIS B 1 58 ? -3.537 -19.125 -1.507 1 95.38 58 HIS B O 1
ATOM 1725 N N . TYR B 1 59 ? -1.963 -20.391 -0.541 1 95.44 59 TYR B N 1
ATOM 1726 C CA . TYR B 1 59 ? -2.297 -20.109 0.851 1 95.44 59 TYR B CA 1
ATOM 1727 C C . TYR B 1 59 ? -1.444 -18.969 1.394 1 95.44 59 TYR B C 1
ATOM 1729 O O . TYR B 1 59 ? -0.22 -18.969 1.241 1 95.44 59 TYR B O 1
ATOM 1737 N N . HIS B 1 60 ? -2.117 -17.984 1.97 1 96.44 60 HIS B N 1
ATOM 1738 C CA . HIS B 1 60 ? -1.426 -16.859 2.58 1 96.44 60 HIS B CA 1
ATOM 1739 C C . HIS B 1 60 ? -1.251 -17.062 4.082 1 96.44 60 HIS B C 1
ATOM 1741 O O . HIS B 1 60 ? -2.234 -17.188 4.816 1 96.44 60 HIS B O 1
ATOM 1747 N N . THR B 1 61 ? -0.007 -17.031 4.547 1 97.19 61 THR B N 1
ATOM 1748 C CA . THR B 1 61 ? 0.225 -17.219 5.977 1 97.19 61 THR B CA 1
ATOM 1749 C C . THR B 1 61 ? 0.006 -15.914 6.734 1 97.19 61 THR B C 1
ATOM 1751 O O . THR B 1 61 ? -0.136 -15.922 7.961 1 97.19 61 THR B O 1
ATOM 1754 N N . GLY B 1 62 ? 0.017 -14.773 6.09 1 96.69 62 GLY B N 1
ATOM 1755 C CA . GLY B 1 62 ? -0.251 -13.453 6.645 1 96.69 62 GLY B CA 1
ATOM 1756 C C . GLY B 1 62 ? -1.196 -12.625 5.797 1 96.69 62 GLY B C 1
ATOM 1757 O O . GLY B 1 62 ? -1.844 -13.156 4.887 1 96.69 62 GLY B O 1
ATOM 1758 N N . ILE B 1 63 ? -1.287 -11.352 6.117 1 96.06 63 ILE B N 1
ATOM 1759 C CA . ILE B 1 63 ? -2.236 -10.477 5.43 1 96.06 63 ILE B CA 1
ATOM 1760 C C . ILE B 1 63 ? -1.663 -10.062 4.078 1 96.06 63 ILE B C 1
ATOM 1762 O O . ILE B 1 63 ? -0.447 -10.086 3.877 1 96.06 63 ILE B O 1
ATOM 1766 N N . VAL B 1 64 ? -2.543 -9.703 3.195 1 97.31 64 VAL B N 1
ATOM 1767 C CA . VAL B 1 64 ? -2.215 -9.062 1.931 1 97.31 64 VAL B CA 1
ATOM 1768 C C . VAL B 1 64 ? -3.117 -7.844 1.722 1 97.31 64 VAL B C 1
ATOM 1770 O O . VAL B 1 64 ? -4.34 -7.941 1.869 1 97.31 64 VAL B O 1
ATOM 1773 N N . VAL B 1 65 ? -2.539 -6.758 1.448 1 98.25 65 VAL B N 1
ATOM 1774 C CA . VAL B 1 65 ? -3.266 -5.578 0.993 1 98.25 65 VAL B CA 1
ATOM 1775 C C . VAL B 1 65 ? -2.883 -5.258 -0.451 1 98.25 65 VAL B C 1
ATOM 1777 O O . VAL B 1 65 ? -1.702 -5.094 -0.765 1 98.25 65 VAL B O 1
ATOM 1780 N N . GLY B 1 66 ? -3.863 -5.176 -1.297 1 98.62 66 GLY B N 1
ATOM 1781 C CA . GLY B 1 66 ? -3.627 -4.859 -2.697 1 98.62 66 GLY B CA 1
ATOM 1782 C C . GLY B 1 66 ? -4.441 -3.678 -3.189 1 98.62 66 GLY B C 1
ATOM 1783 O O . GLY B 1 66 ? -5.672 -3.693 -3.119 1 98.62 66 GLY B O 1
ATOM 1784 N N . HIS B 1 67 ? -3.775 -2.652 -3.633 1 98.88 67 HIS B N 1
ATOM 1785 C CA . HIS B 1 67 ? -4.418 -1.511 -4.273 1 98.88 67 HIS B CA 1
ATOM 1786 C C . HIS B 1 67 ? -4.262 -1.567 -5.789 1 98.88 67 HIS B C 1
ATOM 1788 O O . HIS B 1 67 ? -3.141 -1.571 -6.301 1 98.88 67 HIS B O 1
ATOM 1794 N N . THR B 1 68 ? -5.395 -1.592 -6.48 1 98.88 68 THR B N 1
ATOM 1795 C CA . THR B 1 68 ? -5.352 -1.688 -7.934 1 98.88 68 THR B CA 1
ATOM 1796 C C . THR B 1 68 ? -5.004 -0.339 -8.555 1 98.88 68 THR B C 1
ATOM 1798 O O . THR B 1 68 ? -5.77 0.62 -8.445 1 98.88 68 THR B O 1
ATOM 1801 N N . VAL B 1 69 ? -3.879 -0.335 -9.195 1 98.62 69 VAL B N 1
ATOM 1802 C CA . VAL B 1 69 ? -3.387 0.897 -9.805 1 98.62 69 VAL B CA 1
ATOM 1803 C C . VAL B 1 69 ? -3.99 1.064 -11.195 1 98.62 69 VAL B C 1
ATOM 1805 O O . VAL B 1 69 ? -4.387 2.168 -11.578 1 98.62 69 VAL B O 1
ATOM 1808 N N . SER B 1 70 ? -4.043 0.003 -11.898 1 98.5 70 SER B N 1
ATOM 1809 C CA . SER B 1 70 ? -4.637 -0.011 -13.234 1 98.5 70 SER B CA 1
ATOM 1810 C C . SER B 1 70 ? -5.148 -1.401 -13.594 1 98.5 70 SER B C 1
ATOM 1812 O O . SER B 1 70 ? -4.723 -2.398 -13.008 1 98.5 70 SER B O 1
ATOM 1814 N N . GLY B 1 71 ? -6.098 -1.41 -14.586 1 98.44 71 GLY B N 1
ATOM 1815 C CA . GLY B 1 71 ? -6.605 -2.668 -15.109 1 98.44 71 GLY B CA 1
ATOM 1816 C C . GLY B 1 71 ? -7.742 -3.242 -14.289 1 98.44 71 GLY B C 1
ATOM 1817 O O . GLY B 1 71 ? -8.547 -2.496 -13.727 1 98.44 71 GLY B O 1
ATOM 1818 N N . ALA B 1 72 ? -7.898 -4.602 -14.453 1 98.75 72 ALA B N 1
ATOM 1819 C CA . ALA B 1 72 ? -9 -5.309 -13.805 1 98.75 72 ALA B CA 1
ATOM 1820 C C . ALA B 1 72 ? -8.625 -6.754 -13.5 1 98.75 72 ALA B C 1
ATOM 1822 O O . ALA B 1 72 ? -8.07 -7.453 -14.359 1 98.75 72 ALA B O 1
ATOM 1823 N N . TRP B 1 73 ? -8.914 -7.168 -12.281 1 98.62 73 TRP B N 1
ATOM 1824 C CA . TRP B 1 73 ? -8.586 -8.516 -11.828 1 98.62 73 TRP B CA 1
ATOM 1825 C C . TRP B 1 73 ? -9.555 -8.977 -10.742 1 98.62 73 TRP B C 1
ATOM 1827 O O . TRP B 1 73 ? -10.352 -8.18 -10.234 1 98.62 73 TRP B O 1
ATOM 1837 N N . ARG B 1 74 ? -9.531 -10.258 -10.438 1 97.81 74 ARG B N 1
ATOM 1838 C CA . ARG B 1 74 ? -10.391 -10.836 -9.406 1 97.81 74 ARG B CA 1
ATOM 1839 C C . ARG B 1 74 ? -9.805 -12.141 -8.883 1 97.81 74 ARG B C 1
ATOM 1841 O O . ARG B 1 74 ? -8.805 -12.633 -9.398 1 97.81 74 ARG B O 1
ATOM 1848 N N . TYR B 1 75 ? -10.359 -12.539 -7.789 1 96.44 75 TYR B N 1
ATOM 1849 C CA . TYR B 1 75 ? -10.18 -13.938 -7.395 1 96.44 75 TYR B CA 1
ATOM 1850 C C . TYR B 1 75 ? -11.305 -14.805 -7.934 1 96.44 75 TYR B C 1
ATOM 1852 O O . TYR B 1 75 ? -12.477 -14.438 -7.852 1 96.44 75 TYR B O 1
ATOM 1860 N N . GLN B 1 76 ? -10.945 -15.945 -8.375 1 94.94 76 GLN B N 1
ATOM 1861 C CA . GLN B 1 76 ? -11.93 -16.828 -9 1 94.94 76 GLN B CA 1
ATOM 1862 C C . GLN B 1 76 ? -13.023 -17.219 -8.016 1 94.94 76 GLN B C 1
ATOM 1864 O O . GLN B 1 76 ? -14.148 -17.531 -8.414 1 94.94 76 GLN B O 1
ATOM 1869 N N . GLU B 1 77 ? -12.711 -17.188 -6.789 1 92.88 77 GLU B N 1
ATOM 1870 C CA . GLU B 1 77 ? -13.633 -17.609 -5.734 1 92.88 77 GLU B CA 1
ATOM 1871 C C . GLU B 1 77 ? -14.672 -16.531 -5.457 1 92.88 77 GLU B C 1
ATOM 1873 O O . GLU B 1 77 ? -15.625 -16.75 -4.707 1 92.88 77 GLU B O 1
ATOM 1878 N N . ASN B 1 78 ? -14.484 -15.352 -6.082 1 92 78 ASN B N 1
ATOM 1879 C CA . ASN B 1 78 ? -15.367 -14.227 -5.789 1 92 78 ASN B CA 1
ATOM 1880 C C . ASN B 1 78 ? -16.047 -13.703 -7.055 1 92 78 ASN B C 1
ATOM 1882 O O . ASN B 1 78 ? -15.586 -13.977 -8.164 1 92 78 ASN B O 1
ATOM 1886 N N . ASP B 1 79 ? -17.078 -12.867 -6.844 1 93.5 79 ASP B N 1
ATOM 1887 C CA . ASP B 1 79 ? -17.812 -12.336 -7.98 1 93.5 79 ASP B CA 1
ATOM 1888 C C . ASP B 1 79 ? -17.438 -10.875 -8.25 1 93.5 79 ASP B C 1
ATOM 1890 O O . ASP B 1 79 ? -17.75 -10.336 -9.305 1 93.5 79 ASP B O 1
ATOM 1894 N N . TRP B 1 80 ? -16.781 -10.32 -7.312 1 95.44 80 TRP B N 1
ATOM 1895 C CA . TRP B 1 80 ? -16.375 -8.938 -7.539 1 95.44 80 TRP B CA 1
ATOM 1896 C C . TRP B 1 80 ? -15.195 -8.867 -8.508 1 95.44 80 TRP B C 1
ATOM 1898 O O . TRP B 1 80 ? -14.508 -9.867 -8.734 1 95.44 80 TRP B O 1
ATOM 1908 N N . ILE B 1 81 ? -15.055 -7.738 -9.18 1 98.06 81 ILE B N 1
ATOM 1909 C CA . ILE B 1 81 ? -13.898 -7.387 -10 1 98.06 81 ILE B CA 1
ATOM 1910 C C . ILE B 1 81 ? -13.234 -6.125 -9.453 1 98.06 81 ILE B C 1
ATOM 1912 O O . ILE B 1 81 ? -13.883 -5.082 -9.32 1 98.06 81 ILE B O 1
ATOM 1916 N N . SER B 1 82 ? -11.977 -6.242 -9.117 1 98.44 82 SER B N 1
ATOM 1917 C CA . SER B 1 82 ? -11.227 -5.082 -8.648 1 98.44 82 SER B CA 1
ATOM 1918 C C . SER B 1 82 ? -10.656 -4.289 -9.82 1 98.44 82 SER B C 1
ATOM 1920 O O . SER B 1 82 ? -9.977 -4.848 -10.688 1 98.44 82 SER B O 1
ATOM 1922 N N . ARG B 1 83 ? -10.961 -3.018 -9.82 1 98.62 83 ARG B N 1
ATOM 1923 C CA . ARG B 1 83 ? -10.5 -2.117 -10.875 1 98.62 83 ARG B CA 1
ATOM 1924 C C . ARG B 1 83 ? -9.656 -0.986 -10.289 1 98.62 83 ARG B C 1
ATOM 1926 O O . ARG B 1 83 ? -9.531 -0.864 -9.07 1 98.62 83 ARG B O 1
ATOM 1933 N N . ALA B 1 84 ? -9.102 -0.193 -11.258 1 98.5 84 ALA B N 1
ATOM 1934 C CA . ALA B 1 84 ? -8.266 0.92 -10.82 1 98.5 84 ALA B CA 1
ATOM 1935 C C . ALA B 1 84 ? -8.953 1.726 -9.719 1 98.5 84 ALA B C 1
ATOM 1937 O O . ALA B 1 84 ? -10.109 2.123 -9.867 1 98.5 84 ALA B O 1
ATOM 1938 N N . GLY B 1 85 ? -8.203 1.84 -8.586 1 98.19 85 GLY B N 1
ATOM 1939 C CA . GLY B 1 85 ? -8.734 2.625 -7.488 1 98.19 85 GLY B CA 1
ATOM 1940 C C . GLY B 1 85 ? -9.383 1.778 -6.41 1 98.19 85 GLY B C 1
ATOM 1941 O O . GLY B 1 85 ? -9.672 2.27 -5.316 1 98.19 85 GLY B O 1
ATOM 1942 N N . ASP B 1 86 ? -9.648 0.5 -6.684 1 98.69 86 ASP B N 1
ATOM 1943 C CA . ASP B 1 86 ? -10.195 -0.417 -5.691 1 98.69 86 ASP B CA 1
ATOM 1944 C C . ASP B 1 86 ? -9.094 -1.033 -4.84 1 98.69 86 ASP B C 1
ATOM 1946 O O . ASP B 1 86 ? -7.934 -1.076 -5.254 1 98.69 86 ASP B O 1
ATOM 1950 N N . THR B 1 87 ? -9.492 -1.496 -3.652 1 98.31 87 THR B N 1
ATOM 1951 C CA . THR B 1 87 ? -8.531 -2.113 -2.742 1 98.31 87 THR B CA 1
ATOM 1952 C C . THR B 1 87 ? -9.07 -3.439 -2.211 1 98.31 87 THR B C 1
ATOM 1954 O O . THR B 1 87 ? -10.266 -3.568 -1.938 1 98.31 87 THR B O 1
ATOM 1957 N N . VAL B 1 88 ? -8.125 -4.391 -2.059 1 97.38 88 VAL B N 1
ATOM 1958 C CA . VAL B 1 88 ? -8.453 -5.707 -1.523 1 97.38 88 VAL B CA 1
ATOM 1959 C C . VAL B 1 88 ? -7.613 -5.977 -0.274 1 97.38 88 VAL B C 1
ATOM 1961 O O . VAL B 1 88 ? -6.418 -5.676 -0.244 1 97.38 88 VAL B O 1
ATOM 1964 N N . TYR B 1 89 ? -8.25 -6.488 0.742 1 96.56 89 TYR B N 1
ATOM 1965 C CA . TYR B 1 89 ? -7.582 -6.926 1.966 1 96.56 89 TYR B CA 1
ATOM 1966 C C . TYR B 1 89 ? -7.84 -8.406 2.227 1 96.56 89 TYR B C 1
ATOM 1968 O O . TYR B 1 89 ? -8.984 -8.828 2.385 1 96.56 89 TYR B O 1
ATOM 1976 N N . GLU B 1 90 ? -6.75 -9.156 2.244 1 95.12 90 GLU B N 1
ATOM 1977 C CA . GLU B 1 90 ? -6.832 -10.578 2.572 1 95.12 90 GLU B CA 1
ATOM 1978 C C . GLU B 1 90 ? -6.371 -10.844 4.004 1 95.12 90 GLU B C 1
ATOM 1980 O O . GLU B 1 90 ? -5.332 -10.328 4.43 1 95.12 90 GLU B O 1
ATOM 1985 N N . VAL B 1 91 ? -7.125 -11.68 4.656 1 94.06 91 VAL B N 1
ATOM 1986 C CA . VAL B 1 91 ? -6.73 -12.023 6.016 1 94.06 91 VAL B CA 1
ATOM 1987 C C . VAL B 1 91 ? -5.789 -13.227 5.996 1 94.06 91 VAL B C 1
ATOM 1989 O O . VAL B 1 91 ? -5.77 -13.992 5.027 1 94.06 91 VAL B O 1
ATOM 1992 N N . ALA B 1 92 ? -4.988 -13.344 7.047 1 94.38 92 ALA B N 1
ATOM 1993 C CA . ALA B 1 92 ? -4.137 -14.523 7.18 1 94.38 92 ALA B CA 1
ATOM 1994 C C . ALA B 1 92 ? -4.965 -15.805 7.141 1 94.38 92 ALA B C 1
ATOM 1996 O O . ALA B 1 92 ? -6.074 -15.852 7.68 1 94.38 92 ALA B O 1
ATOM 1997 N N . GLY B 1 93 ? -4.359 -16.859 6.52 1 93.75 93 GLY B N 1
ATOM 1998 C CA . GLY B 1 93 ? -5.008 -18.156 6.457 1 93.75 93 GLY B CA 1
ATOM 1999 C C . GLY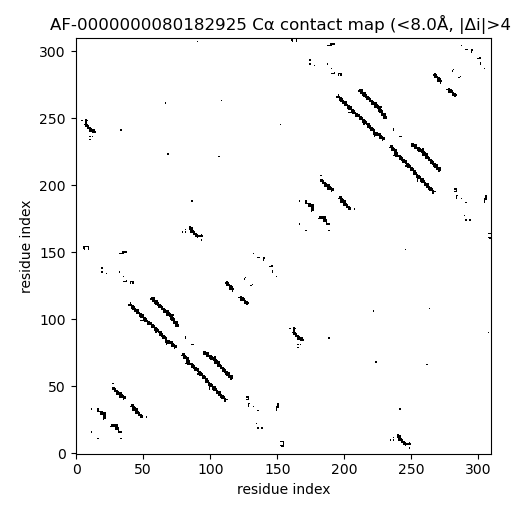 B 1 93 ? -5.922 -18.312 5.254 1 93.75 93 GLY B C 1
ATOM 2000 O O . GLY B 1 93 ? -6.531 -19.359 5.062 1 93.75 93 GLY B O 1
ATOM 2001 N N . SER B 1 94 ? -6.016 -17.266 4.48 1 93.12 94 SER B N 1
ATOM 2002 C CA . SER B 1 94 ? -6.898 -17.312 3.316 1 93.12 94 SER B CA 1
ATOM 2003 C C . SER B 1 94 ? -6.195 -17.938 2.117 1 93.12 94 SER B C 1
ATOM 2005 O O . SER B 1 94 ? -4.965 -17.969 2.057 1 93.12 94 SER B O 1
ATOM 2007 N N . SER B 1 95 ? -6.988 -18.484 1.219 1 93.06 95 SER B N 1
ATOM 2008 C CA . SER B 1 95 ? -6.523 -19.031 -0.051 1 93.06 95 SER B CA 1
ATOM 2009 C C . SER B 1 95 ? -7.348 -18.5 -1.217 1 93.06 95 SER B C 1
ATOM 2011 O O . SER B 1 95 ? -8.57 -18.391 -1.117 1 93.06 95 SER B O 1
ATOM 2013 N N . HIS B 1 96 ? -6.664 -18.094 -2.293 1 92.88 96 HIS B N 1
ATOM 2014 C CA . HIS B 1 96 ? -7.391 -17.547 -3.43 1 92.88 96 HIS B CA 1
ATOM 2015 C C . HIS B 1 96 ? -6.648 -17.797 -4.738 1 92.88 96 HIS B C 1
ATOM 2017 O O . HIS B 1 96 ? -5.453 -18.125 -4.727 1 92.88 96 HIS B O 1
ATOM 2023 N N . THR B 1 97 ? -7.418 -17.719 -5.832 1 94.75 97 THR B N 1
ATOM 2024 C CA . THR B 1 97 ? -6.945 -17.922 -7.199 1 94.75 97 THR B CA 1
ATOM 2025 C C . THR B 1 97 ? -7.059 -16.625 -7.996 1 94.75 97 THR B C 1
ATOM 2027 O O . THR B 1 97 ? -8.086 -16.359 -8.617 1 94.75 97 THR B O 1
ATOM 2030 N N . PRO B 1 98 ? -5.949 -15.883 -8.117 1 96.69 98 PRO B N 1
ATOM 2031 C CA . PRO B 1 98 ? -6.062 -14.609 -8.836 1 96.69 98 PRO B CA 1
ATOM 2032 C C . PRO B 1 98 ? -6.102 -14.789 -10.352 1 96.69 98 PRO B C 1
ATOM 2034 O O . PRO B 1 98 ? -5.418 -15.664 -10.891 1 96.69 98 PRO B O 1
ATOM 2037 N N . GLU B 1 99 ? -6.914 -14 -10.945 1 97.88 99 GLU B N 1
ATOM 2038 C CA . GLU B 1 99 ? -6.965 -13.922 -12.398 1 97.88 99 GLU B CA 1
ATOM 2039 C C . GLU B 1 99 ? -7.102 -12.477 -12.875 1 97.88 99 GLU B C 1
ATOM 2041 O O . GLU B 1 99 ? -7.77 -11.664 -12.227 1 97.88 99 GLU B O 1
ATOM 2046 N N . SER B 1 100 ? -6.449 -12.18 -13.992 1 98.12 100 SER B N 1
ATOM 2047 C CA . SER B 1 100 ? -6.531 -10.844 -14.586 1 98.12 100 SER B CA 1
ATOM 2048 C C . SER B 1 100 ? -7.461 -10.828 -15.789 1 98.12 100 SER B C 1
ATOM 2050 O O . SER B 1 100 ? -7.414 -11.734 -16.625 1 98.12 100 SER B O 1
ATOM 2052 N N . LEU B 1 101 ? -8.281 -9.859 -15.883 1 98.25 101 LEU B N 1
ATOM 2053 C CA . LEU B 1 101 ? -9.188 -9.68 -17.016 1 98.25 101 LEU B CA 1
ATOM 2054 C C . LEU B 1 101 ? -8.594 -8.719 -18.031 1 98.25 101 LEU B C 1
ATOM 2056 O O . LEU B 1 101 ? -8.875 -8.828 -19.234 1 98.25 101 LEU B O 1
ATOM 2060 N N . GLU B 1 102 ? -7.844 -7.77 -17.625 1 98.5 102 GLU B N 1
ATOM 2061 C CA . GLU B 1 102 ? -7.055 -6.812 -18.391 1 98.5 102 GLU B CA 1
ATOM 2062 C C . GLU B 1 102 ? -5.598 -6.805 -17.938 1 98.5 102 GLU B C 1
ATOM 2064 O O . GLU B 1 102 ? -5.254 -7.406 -16.922 1 98.5 102 GLU B O 1
ATOM 2069 N N . GLU B 1 103 ? -4.789 -6.191 -18.844 1 98.38 103 GLU B N 1
ATOM 2070 C CA . GLU B 1 103 ? -3.482 -5.875 -18.281 1 98.38 103 GLU B CA 1
ATOM 2071 C C . GLU B 1 103 ? -3.623 -5.082 -16.984 1 98.38 103 GLU B C 1
ATOM 2073 O O . GLU B 1 103 ? -4.324 -4.07 -16.938 1 98.38 103 GLU B O 1
ATOM 2078 N N . THR B 1 104 ? -2.996 -5.621 -15.906 1 98.62 104 THR B N 1
ATOM 2079 C CA . THR B 1 104 ? -3.303 -5.117 -14.57 1 98.62 104 THR B CA 1
ATOM 2080 C C . THR B 1 104 ? -2.021 -4.844 -13.789 1 98.62 104 THR B C 1
ATOM 2082 O O . THR B 1 104 ? -1.071 -5.625 -13.852 1 98.62 104 THR B O 1
ATOM 2085 N N . GLU B 1 105 ? -1.982 -3.701 -13.086 1 98.69 105 GLU B N 1
ATOM 2086 C CA . GLU B 1 105 ? -0.949 -3.416 -12.094 1 98.69 105 GLU B CA 1
ATOM 2087 C C . GLU B 1 105 ? -1.553 -3.232 -10.703 1 98.69 105 GLU B C 1
ATOM 2089 O O . GLU B 1 105 ? -2.506 -2.471 -10.531 1 98.69 105 GLU B O 1
ATOM 2094 N N . VAL B 1 106 ? -1.017 -3.953 -9.734 1 98.88 106 VAL B N 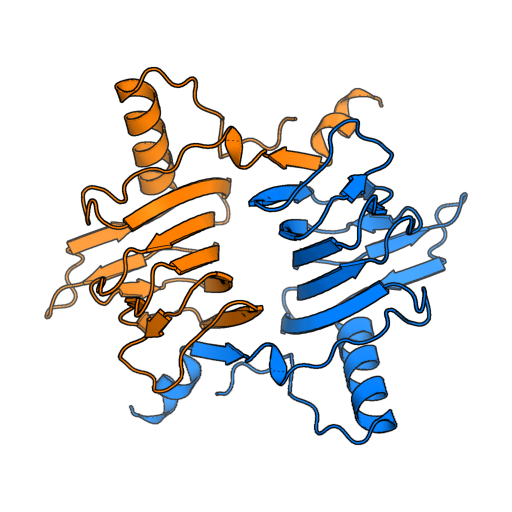1
ATOM 2095 C CA . VAL B 1 106 ? -1.473 -3.869 -8.344 1 98.88 106 VAL B CA 1
ATOM 2096 C C . VAL B 1 106 ? -0.288 -3.584 -7.43 1 98.88 106 VAL B C 1
ATOM 2098 O O . VAL B 1 106 ? 0.781 -4.18 -7.578 1 98.88 106 VAL B O 1
ATOM 2101 N N . PHE B 1 107 ? -0.427 -2.645 -6.492 1 98.94 107 PHE B N 1
ATOM 2102 C CA . PHE B 1 107 ? 0.52 -2.434 -5.402 1 98.94 107 PHE B CA 1
ATOM 2103 C C . PHE B 1 107 ? 0.142 -3.268 -4.188 1 98.94 107 PHE B C 1
ATOM 2105 O O . PHE B 1 107 ? -0.988 -3.189 -3.699 1 98.94 107 PHE B O 1
ATOM 2112 N N . PHE B 1 108 ? 1.157 -4.023 -3.672 1 98.88 108 PHE B N 1
ATOM 2113 C CA . PHE B 1 108 ? 0.867 -4.941 -2.578 1 98.88 108 PHE B CA 1
ATOM 2114 C C . PHE B 1 108 ? 1.726 -4.621 -1.359 1 98.88 108 PHE B C 1
ATOM 2116 O O . PHE B 1 108 ? 2.908 -4.305 -1.494 1 98.88 108 PHE B O 1
ATOM 2123 N N . PHE B 1 109 ? 1.15 -4.691 -0.246 1 98.75 109 PHE B N 1
ATOM 2124 C CA . PHE B 1 109 ? 1.799 -4.863 1.048 1 98.75 109 PHE B CA 1
ATOM 2125 C C . PHE B 1 109 ? 1.458 -6.227 1.645 1 98.75 109 PHE B C 1
ATOM 2127 O O . PHE B 1 109 ? 0.299 -6.496 1.969 1 98.75 109 PHE B O 1
ATOM 2134 N N . LEU B 1 110 ? 2.441 -7.082 1.79 1 97.94 110 LEU B N 1
ATOM 2135 C CA . LEU B 1 110 ? 2.205 -8.445 2.254 1 97.94 110 LEU B CA 1
ATOM 2136 C C . LEU B 1 110 ? 2.996 -8.727 3.525 1 97.94 110 LEU B C 1
ATOM 2138 O O . LEU B 1 110 ? 4.117 -8.242 3.688 1 97.94 110 LEU B O 1
ATOM 2142 N N . VAL B 1 111 ? 2.4 -9.586 4.316 1 97.81 111 VAL B N 1
ATOM 2143 C CA . VAL B 1 111 ? 3.111 -10.164 5.453 1 97.81 111 VAL B CA 1
ATOM 2144 C C . VAL B 1 111 ? 3.053 -11.688 5.375 1 97.81 111 VAL B C 1
ATOM 2146 O O . VAL B 1 111 ? 1.998 -12.266 5.098 1 97.81 111 VAL B O 1
ATOM 2149 N N . GLY B 1 112 ? 4.168 -12.32 5.598 1 98.06 112 GLY B N 1
ATOM 2150 C CA . GLY B 1 112 ? 4.215 -13.773 5.617 1 98.06 112 GLY B CA 1
ATOM 2151 C C . GLY B 1 112 ? 4.609 -14.375 4.281 1 98.06 112 GLY B C 1
ATOM 2152 O O . GLY B 1 112 ? 5.535 -13.891 3.627 1 98.06 112 GLY B O 1
ATOM 2153 N N . GLU B 1 113 ? 3.975 -15.555 4.012 1 97.75 113 GLU B N 1
ATOM 2154 C CA . GLU B 1 113 ? 4.375 -16.328 2.842 1 97.75 113 GLU B CA 1
ATOM 2155 C C . GLU B 1 113 ? 3.162 -16.734 2.008 1 97.75 113 GLU B C 1
ATOM 2157 O O . GLU B 1 113 ? 2.035 -16.75 2.508 1 97.75 113 GLU B O 1
ATOM 2162 N N . LEU B 1 114 ? 3.461 -16.938 0.752 1 97.62 114 LEU B N 1
ATOM 2163 C CA . LEU B 1 114 ? 2.521 -17.609 -0.131 1 97.62 114 LEU B CA 1
ATOM 2164 C C . LEU B 1 114 ? 2.93 -19.062 -0.343 1 97.62 114 LEU B C 1
ATOM 2166 O O . LEU B 1 114 ? 4.055 -19.344 -0.761 1 97.62 114 LEU B O 1
ATOM 2170 N N . LEU B 1 115 ? 2.043 -19.953 -0.038 1 97.19 115 LEU B N 1
ATOM 2171 C CA . LEU B 1 115 ? 2.297 -21.375 -0.2 1 97.19 115 LEU B CA 1
ATOM 2172 C C . LEU B 1 115 ? 1.435 -21.953 -1.315 1 97.19 115 LEU B C 1
ATOM 2174 O O . LEU B 1 115 ? 0.205 -21.953 -1.224 1 97.19 115 LEU B O 1
ATOM 2178 N N . PHE B 1 116 ? 2.105 -22.375 -2.309 1 95.19 116 PHE B N 1
ATOM 2179 C CA . PHE B 1 116 ? 1.424 -23.109 -3.365 1 95.19 116 PHE B CA 1
ATOM 2180 C C . PHE B 1 116 ? 1.38 -24.594 -3.039 1 95.19 116 PHE B C 1
ATOM 2182 O O . PHE B 1 116 ? 2.422 -25.25 -2.93 1 95.19 116 PHE B O 1
ATOM 2189 N N . LEU B 1 117 ? 0.177 -25.078 -2.926 1 92.06 117 LEU B N 1
ATOM 2190 C CA . LEU B 1 117 ? -0.013 -26.422 -2.424 1 92.06 117 LEU B CA 1
ATOM 2191 C C . LEU B 1 117 ? -0.631 -27.328 -3.492 1 92.06 117 LEU B C 1
ATOM 2193 O O . LEU B 1 117 ? -1.382 -26.844 -4.348 1 92.06 117 LEU B O 1
ATOM 2197 N N . ASP B 1 118 ? -0.276 -28.562 -3.377 1 90.44 118 ASP B N 1
ATOM 2198 C CA . ASP B 1 118 ? -0.98 -29.531 -4.207 1 90.44 118 ASP B CA 1
ATOM 2199 C C . ASP B 1 118 ? -2.211 -30.078 -3.488 1 90.44 118 ASP B C 1
ATOM 2201 O O . ASP B 1 118 ? -2.619 -29.562 -2.451 1 90.44 118 ASP B O 1
ATOM 2205 N N . GLN B 1 119 ? -2.84 -31.047 -4.051 1 88.81 119 GLN B N 1
ATOM 2206 C CA . GLN B 1 119 ? -4.105 -31.578 -3.551 1 88.81 119 GLN B CA 1
ATOM 2207 C C . GLN B 1 119 ? -3.924 -32.25 -2.188 1 88.81 119 GLN B C 1
ATOM 2209 O O . GLN B 1 119 ? -4.883 -32.375 -1.429 1 88.81 119 GLN B O 1
ATOM 2214 N N . ASP B 1 120 ? -2.676 -32.719 -1.875 1 92.06 120 ASP B N 1
ATOM 2215 C CA . ASP B 1 120 ? -2.391 -33.344 -0.601 1 92.06 120 ASP B CA 1
ATOM 2216 C C . ASP B 1 120 ? -1.793 -32.375 0.399 1 92.06 120 ASP B C 1
ATOM 2218 O O . ASP B 1 120 ? -1.197 -32.781 1.399 1 92.06 120 ASP B O 1
ATOM 2222 N N . ASN B 1 121 ? -1.876 -31.125 0.036 1 88.06 121 ASN B N 1
ATOM 2223 C CA . ASN B 1 121 ? -1.372 -30.031 0.866 1 88.06 121 ASN B CA 1
ATOM 2224 C C . ASN B 1 121 ? 0.147 -30.078 0.998 1 88.06 121 ASN B C 1
ATOM 2226 O O . ASN B 1 121 ? 0.698 -29.719 2.035 1 88.06 121 ASN B O 1
ATOM 2230 N N . LYS B 1 122 ? 0.685 -30.734 0.017 1 93.69 122 LYS B N 1
ATOM 2231 C CA . LYS B 1 122 ? 2.139 -30.641 -0.082 1 93.69 122 LYS B CA 1
ATOM 2232 C C . LYS B 1 122 ? 2.559 -29.312 -0.723 1 93.69 122 LYS B C 1
ATOM 2234 O O . LYS B 1 122 ? 1.999 -28.906 -1.744 1 93.69 122 LYS B O 1
ATOM 2239 N N . ILE B 1 123 ? 3.557 -28.688 -0.08 1 93 123 ILE B N 1
ATOM 2240 C CA . ILE B 1 123 ? 4.043 -27.422 -0.625 1 93 123 ILE B CA 1
ATOM 2241 C C . ILE B 1 123 ? 4.809 -27.672 -1.92 1 93 123 ILE B C 1
ATOM 2243 O O . ILE B 1 123 ? 5.84 -28.359 -1.913 1 93 123 ILE B O 1
ATOM 2247 N N . LEU B 1 124 ? 4.293 -27.125 -2.996 1 93.25 124 LEU B N 1
ATOM 2248 C CA . LEU B 1 124 ? 4.953 -27.219 -4.293 1 93.25 124 LEU B CA 1
ATOM 2249 C C . LEU B 1 124 ? 5.918 -26.047 -4.5 1 93.25 124 LEU B C 1
ATOM 2251 O O . LEU B 1 124 ? 6.945 -26.203 -5.168 1 93.25 124 LEU B O 1
ATOM 2255 N N . TRP B 1 125 ? 5.566 -24.969 -4.023 1 93.31 125 TRP B N 1
ATOM 2256 C CA . TRP B 1 125 ? 6.367 -23.75 -4.117 1 93.31 125 TRP B CA 1
ATOM 2257 C C . TRP B 1 125 ? 6.039 -22.797 -2.977 1 93.31 125 TRP B C 1
ATOM 2259 O O . TRP B 1 125 ? 4.898 -22.734 -2.518 1 93.31 125 TRP B O 1
ATOM 2269 N N . GLN B 1 126 ? 7.094 -22.125 -2.523 1 95.69 126 GLN B N 1
ATOM 2270 C CA . GLN B 1 126 ? 6.941 -21.141 -1.455 1 95.69 126 GLN B CA 1
ATOM 2271 C C . GLN B 1 126 ? 7.516 -19.781 -1.865 1 95.69 126 GLN B C 1
ATOM 2273 O O . GLN B 1 126 ? 8.641 -19.719 -2.357 1 95.69 126 GLN B O 1
ATOM 2278 N N . GLU B 1 127 ? 6.688 -18.781 -1.69 1 97 127 GLU B N 1
ATOM 2279 C CA . GLU B 1 127 ? 7.152 -17.422 -1.896 1 97 127 GLU B CA 1
ATOM 2280 C C . GLU B 1 127 ? 7.258 -16.672 -0.571 1 97 127 GLU B C 1
ATOM 2282 O O . GLU B 1 127 ? 6.289 -16.594 0.187 1 97 127 GLU B O 1
ATOM 2287 N N . ASN B 1 128 ? 8.422 -16.203 -0.258 1 97.62 128 ASN B N 1
ATOM 2288 C CA . ASN B 1 128 ? 8.688 -15.461 0.967 1 97.62 128 ASN B CA 1
ATOM 2289 C C . ASN B 1 128 ? 9.797 -14.43 0.766 1 97.62 128 ASN B C 1
ATOM 2291 O O . ASN B 1 128 ? 10.211 -14.172 -0.365 1 97.62 128 ASN B O 1
ATOM 2295 N N . HIS B 1 129 ? 10.211 -13.766 1.912 1 97.75 129 HIS B N 1
ATOM 2296 C CA . HIS B 1 129 ? 11.203 -12.695 1.811 1 97.75 129 HIS B CA 1
ATOM 2297 C C . HIS B 1 129 ? 12.5 -13.211 1.198 1 97.75 129 HIS B C 1
ATOM 2299 O O . HIS B 1 129 ? 13.148 -12.5 0.427 1 97.75 129 HIS B O 1
ATOM 2305 N N . LYS B 1 130 ? 12.852 -14.469 1.464 1 97.44 130 LYS B N 1
ATOM 2306 C CA . LYS B 1 130 ? 14.102 -15.016 0.955 1 97.44 130 LYS B CA 1
ATOM 2307 C C . LYS B 1 130 ? 14.031 -15.234 -0.554 1 97.44 130 LYS B C 1
ATOM 2309 O O . LYS B 1 130 ? 14.938 -14.836 -1.287 1 97.44 130 LYS B O 1
ATOM 2314 N N . THR B 1 131 ? 12.977 -15.906 -0.993 1 97.62 131 THR B N 1
ATOM 2315 C CA . THR B 1 131 ? 12.844 -16.156 -2.422 1 97.62 131 THR B CA 1
ATOM 2316 C C . THR B 1 131 ? 12.703 -14.859 -3.197 1 97.62 131 THR B C 1
ATOM 2318 O O . THR B 1 131 ? 13.156 -14.75 -4.336 1 97.62 131 THR B O 1
ATOM 2321 N N . SER B 1 132 ? 12.109 -13.875 -2.605 1 98.06 132 SER B N 1
ATOM 2322 C CA . SER B 1 132 ? 11.961 -12.57 -3.232 1 98.06 132 SER B CA 1
ATOM 2323 C C . SER B 1 132 ? 13.32 -11.906 -3.445 1 98.06 132 SER B C 1
ATOM 2325 O O . SER B 1 132 ? 13.617 -11.43 -4.543 1 98.06 132 SER B O 1
ATOM 2327 N N . VAL B 1 133 ? 14.094 -11.883 -2.377 1 97.81 133 VAL B N 1
ATOM 2328 C CA . VAL B 1 133 ? 15.414 -11.266 -2.465 1 97.81 133 VAL B CA 1
ATOM 2329 C C . VAL B 1 133 ? 16.281 -12.031 -3.467 1 97.81 133 VAL B C 1
ATOM 2331 O O . VAL B 1 133 ? 16.969 -11.422 -4.281 1 97.81 133 VAL B O 1
ATOM 2334 N N . ASP B 1 134 ? 16.219 -13.32 -3.441 1 97.75 134 ASP B N 1
ATOM 2335 C CA . ASP B 1 134 ? 16.984 -14.156 -4.355 1 97.75 134 ASP B CA 1
ATOM 2336 C C . ASP B 1 134 ? 16.609 -13.883 -5.809 1 97.75 134 ASP B C 1
ATOM 2338 O O . ASP B 1 134 ? 17.484 -13.742 -6.668 1 97.75 134 ASP B O 1
ATOM 2342 N N . ARG B 1 135 ? 15.344 -13.859 -6.055 1 98 135 ARG B N 1
ATOM 2343 C CA . ARG B 1 135 ? 14.859 -13.609 -7.41 1 98 135 ARG B CA 1
ATOM 2344 C C . ARG B 1 135 ? 15.344 -12.258 -7.926 1 98 135 ARG B C 1
ATOM 2346 O O . ARG B 1 135 ? 15.82 -12.148 -9.055 1 98 135 ARG B O 1
ATOM 2353 N N . TYR B 1 136 ? 15.234 -11.25 -7.102 1 98.06 136 TYR B N 1
ATOM 2354 C CA . TYR B 1 136 ? 15.672 -9.906 -7.449 1 98.06 136 TYR B CA 1
ATOM 2355 C C . TYR B 1 136 ? 17.172 -9.875 -7.742 1 98.06 136 TYR B C 1
ATOM 2357 O O . TYR B 1 136 ? 17.594 -9.352 -8.773 1 98.06 136 TYR B O 1
ATOM 2365 N N . SER B 1 137 ? 17.906 -10.469 -6.879 1 97.88 137 SER B N 1
ATOM 2366 C CA . SER B 1 137 ? 19.359 -10.461 -7.008 1 97.88 137 SER B CA 1
ATOM 2367 C C . SER B 1 137 ? 19.797 -11.227 -8.25 1 97.88 137 SER B C 1
ATOM 2369 O O . SER B 1 137 ? 20.688 -10.773 -8.977 1 97.88 137 SER B O 1
ATOM 2371 N N . ALA B 1 138 ? 19.234 -12.359 -8.453 1 97.94 138 ALA B N 1
ATOM 2372 C CA . ALA B 1 138 ? 19.578 -13.172 -9.617 1 97.94 138 ALA B CA 1
ATOM 2373 C C . ALA B 1 138 ? 19.266 -12.43 -10.914 1 97.94 138 ALA B C 1
ATOM 2375 O O . ALA B 1 138 ? 20.047 -12.461 -11.859 1 97.94 138 ALA B O 1
ATOM 2376 N N . TYR B 1 139 ? 18.125 -11.805 -10.938 1 98.25 139 TYR B N 1
ATOM 2377 C CA . TYR B 1 139 ? 17.75 -11.055 -12.125 1 98.25 139 TYR B CA 1
ATOM 2378 C C . TYR B 1 139 ? 18.719 -9.914 -12.391 1 98.25 139 TYR B C 1
ATOM 2380 O O . TYR B 1 139 ? 19.156 -9.711 -13.531 1 98.25 139 TYR B O 1
ATOM 2388 N N . CYS B 1 140 ? 19.047 -9.156 -11.383 1 98.06 140 CYS B N 1
ATOM 2389 C CA . CYS B 1 140 ? 19.969 -8.047 -11.531 1 98.06 140 CYS B CA 1
ATOM 2390 C C . CYS B 1 140 ? 21.312 -8.523 -12.055 1 98.06 140 CYS B C 1
ATOM 2392 O O . CYS B 1 140 ? 21.875 -7.926 -12.977 1 98.06 140 CYS B O 1
ATOM 2394 N N . ALA B 1 141 ? 21.766 -9.562 -11.484 1 98.12 141 ALA B N 1
ATOM 2395 C CA . ALA B 1 141 ? 23.047 -10.125 -11.914 1 98.12 141 ALA B CA 1
ATOM 2396 C C . ALA B 1 141 ? 23 -10.539 -13.375 1 98.12 141 ALA B C 1
ATOM 2398 O O . ALA B 1 141 ? 23.922 -10.234 -14.148 1 98.12 141 ALA B O 1
ATOM 2399 N N . ALA B 1 142 ? 22 -11.164 -13.734 1 98.06 142 ALA B N 1
ATOM 2400 C CA . ALA B 1 142 ? 21.859 -11.703 -15.086 1 98.06 142 ALA B CA 1
ATOM 2401 C C . ALA B 1 142 ? 21.719 -10.586 -16.109 1 98.06 142 ALA B C 1
ATOM 2403 O O . ALA B 1 142 ? 22 -10.781 -17.297 1 98.06 142 ALA B O 1
ATOM 2404 N N . ASN B 1 143 ? 21.312 -9.453 -15.688 1 97.94 143 ASN B N 1
ATOM 2405 C CA . ASN B 1 143 ? 21 -8.391 -16.641 1 97.94 143 ASN B CA 1
ATOM 2406 C C . ASN B 1 143 ? 21.906 -7.188 -16.469 1 97.94 143 ASN B C 1
ATOM 2408 O O . ASN B 1 143 ? 21.625 -6.105 -16.984 1 97.94 143 ASN B O 1
ATOM 2412 N N . GLY B 1 144 ? 22.891 -7.32 -15.664 1 97.62 144 GLY B N 1
ATOM 2413 C CA . GLY B 1 144 ? 23.891 -6.27 -15.484 1 97.62 144 GLY B CA 1
ATOM 2414 C C . GLY B 1 144 ? 23.344 -5.055 -14.758 1 97.62 144 GLY B C 1
ATOM 2415 O O . GLY B 1 144 ? 23.719 -3.922 -15.055 1 97.62 144 GLY B O 1
ATOM 2416 N N . ILE B 1 145 ? 22.422 -5.27 -13.914 1 97.19 145 ILE B N 1
ATOM 2417 C CA . ILE B 1 145 ? 21.828 -4.207 -13.109 1 97.19 145 ILE B CA 1
ATOM 2418 C C . ILE B 1 145 ? 22.469 -4.195 -11.719 1 97.19 145 ILE B C 1
ATOM 2420 O O . ILE B 1 145 ? 22.609 -5.246 -11.086 1 97.19 145 ILE B O 1
ATOM 2424 N N . THR B 1 146 ? 22.906 -3.021 -11.297 1 96.5 146 THR B N 1
ATOM 2425 C CA . THR B 1 146 ? 23.359 -2.908 -9.922 1 96.5 146 THR B CA 1
ATOM 2426 C C . THR B 1 146 ? 22.172 -3.023 -8.953 1 96.5 146 THR B C 1
ATOM 2428 O O . THR B 1 146 ? 21.266 -2.197 -8.977 1 96.5 146 THR B O 1
ATOM 2431 N N . PRO B 1 147 ? 22.234 -3.971 -8.109 1 95.44 147 PRO B N 1
ATOM 2432 C CA . PRO B 1 147 ? 21.078 -4.164 -7.227 1 95.44 147 PRO B CA 1
ATOM 2433 C C . PRO B 1 147 ? 21.031 -3.141 -6.094 1 95.44 147 PRO B C 1
ATOM 2435 O O . PRO B 1 147 ? 22.062 -2.658 -5.645 1 95.44 147 PRO B O 1
ATOM 2438 N N . ARG B 1 148 ? 19.812 -2.818 -5.715 1 94.19 148 ARG B N 1
ATOM 2439 C CA . ARG B 1 148 ? 19.594 -2.156 -4.434 1 94.19 148 ARG B CA 1
ATOM 2440 C C . ARG B 1 148 ? 19.547 -3.17 -3.295 1 94.19 148 ARG B C 1
ATOM 2442 O O . ARG B 1 148 ? 19.281 -4.352 -3.52 1 94.19 148 ARG B O 1
ATOM 2449 N N . ASP B 1 149 ? 19.891 -2.68 -2.119 1 94.25 149 ASP B N 1
ATOM 2450 C CA . ASP B 1 149 ? 19.594 -3.508 -0.954 1 94.25 149 ASP B CA 1
ATOM 2451 C C . ASP B 1 149 ? 18.125 -3.385 -0.551 1 94.25 149 ASP B C 1
ATOM 2453 O O . ASP B 1 149 ? 17.719 -2.371 0.019 1 94.25 149 ASP B O 1
ATOM 2457 N N . LEU B 1 150 ? 17.359 -4.367 -0.79 1 96.25 150 LEU B N 1
ATOM 2458 C CA . LEU B 1 150 ? 15.922 -4.34 -0.54 1 96.25 150 LEU B CA 1
ATOM 2459 C C . LEU B 1 150 ? 15.633 -4.352 0.957 1 96.25 150 LEU B C 1
ATOM 2461 O O . LEU B 1 150 ? 14.516 -4.051 1.378 1 96.25 150 LEU B O 1
ATOM 2465 N N . THR B 1 151 ? 16.594 -4.695 1.758 1 94.56 151 THR B N 1
ATOM 2466 C CA . THR B 1 151 ? 16.328 -4.969 3.166 1 94.56 151 THR B CA 1
ATOM 2467 C C . THR B 1 151 ? 16.969 -3.9 4.055 1 94.56 151 THR B C 1
ATOM 2469 O O . THR B 1 151 ? 16.922 -4 5.281 1 94.56 151 THR B O 1
ATOM 2472 N N . SER B 1 152 ? 17.578 -2.926 3.385 1 88.19 152 SER B N 1
ATOM 2473 C CA . SER B 1 152 ? 18.219 -1.876 4.164 1 88.19 152 SER B CA 1
ATOM 2474 C C . SER B 1 152 ? 17.359 -0.617 4.215 1 88.19 152 SER B C 1
ATOM 2476 O O . SER B 1 152 ? 16.641 -0.307 3.256 1 88.19 152 SER B O 1
ATOM 2478 N N . TRP B 1 153 ? 17.391 0 5.301 1 79.75 153 TRP B N 1
ATOM 2479 C CA . TRP B 1 153 ? 16.688 1.262 5.469 1 79.75 153 TRP B CA 1
ATOM 2480 C C . TRP B 1 153 ? 17.641 2.445 5.387 1 79.75 153 TRP B C 1
ATOM 2482 O O . TRP B 1 153 ? 17.25 3.586 5.648 1 79.75 153 TRP B O 1
ATOM 2492 N N . ASP B 1 154 ? 18.828 2.061 5.023 1 66.62 154 ASP B N 1
ATOM 2493 C CA . ASP B 1 154 ? 19.828 3.121 4.867 1 66.62 154 ASP B CA 1
ATOM 2494 C C . ASP B 1 154 ? 19.516 3.994 3.654 1 66.62 154 ASP B C 1
ATOM 2496 O O . ASP B 1 154 ? 19.047 3.494 2.625 1 66.62 154 ASP B O 1
ATOM 2500 N N . ALA B 1 155 ? 19.453 5.223 3.783 1 55.72 155 ALA B N 1
ATOM 2501 C CA . ALA B 1 155 ? 19.266 6.137 2.658 1 55.72 155 ALA B CA 1
ATOM 2502 C C . ALA B 1 155 ? 20.516 6.195 1.781 1 55.72 155 ALA B C 1
ATOM 2504 O O . ALA B 1 155 ? 21.625 6.012 2.268 1 55.72 155 ALA B O 1
#